Protein AF-0000000074474720 (afdb_homodimer)

Organism: NCBI:txid1188229

Sequence (378 aa):
MTPESVLSELLAGNQRFSESRPVNPHHDLLRVQQVAEHQTPSAVILGCADSRVPPEVIFDQGIGDLFVIRNAGHQATLEDIASVEYAVAVLGSKVVLVLGHERCGAVSAALAGAAVPGIIEALFFGLRPAVELARQQAGDLVANTVRQNVGVQVKRLLVSEVIKKAVVAGELLVVGGYYGLKTGLVTLLMTPESVLSELLAGNQRFSESRPVNPHHDLLRVQQVAEHQTPSAVILGCADSRVPPEVIFDQGIGDLFVIRNAGHQATLEDIASVEYAVAVLGSKVVLVLGHERCGAVSAALAGAAVPGIIEALFFGLRPAVELARQQAGDLVANTVRQNVGVQVKRLLVSEVIKKAVVAGELLVVGGYYGLKTGLVTLL

Nearest PDB structures (foldseek):
  2a5v-assembly1_A  TM=9.611E-01  e=4.024E-21  Mycobacterium tuberculosis H37Rv
  1ym3-assembly1_A-2  TM=8.939E-01  e=2.390E-17  Mycobacterium tuberculosis H37Rv
  3vqj-assembly1_A  TM=7.049E-01  e=2.071E-09  Thiobacillus thioparus
  3las-assembly1_B  TM=6.647E-01  e=8.217E-09  Streptococcus mutans
  3teo-assembly1_E  TM=6.222E-01  e=2.090E-07  Acidianus sp. A1-3

Secondary structure (DSSP, 8-state):
--HHHHHHHHHHHHHHHHTT-----S-SHHHHHHHSS----SEEEEEE--TT--HHHHTT--TTTEEEEEETT----HHHHHHHHIIIIIS---EEEEEEETT-HHHHHHHHT---STTTTHHHHHHHHHHHHHTTSSS-HHHHHHHHHHHHHHHHHTTSHHHHHHHHTTS-EEEEEEE-TTT--EEE-/--HHHHHHHHHHHHHHHHTT-----S-SHHHHHHTSS----SEEEEEE--TT--HHHHTT--TTTEEEEEETT----HHHHHHHHIIIIII---EEEEEEETT-HHHHHHHHT---STTTTHHHHHHHHHHHHHTTSSS-HHHHHHHHHHHHHHHHHTTSHHHHHHHHTTS-EEEEEEE-TTT--EEE-

pLDDT: mean 96.27, std 3.9, range [79.81, 98.94]

InterPro domains:
  IPR001765 Carbonic anhydrase [PF00484] (43-186)
  IPR001765 Carbonic anhydrase [PTHR11002] (6-187)
  IPR001765 Carbonic anhydrase [SM00947] (36-189)
  IPR015892 Carbonic anhydrase, prokaryotic-like, conserved site [PS00704] (48-55)
  IPR015892 Carbonic anhydrase, prokaryotic-like, conserved site [PS00705] (85-105)
  IPR036874 Carbonic anhydrase superfamily [G3DSA:3.40.1050.10] (1-189)
  IPR036874 Carbonic anhydrase superfamily [SSF53056] (2-189)

Radius of gyration: 18.88 Å; Cα contacts (8 Å, |Δi|>4): 859; chains: 2; bounding box: 48×54×47 Å

Foldseek 3Di:
DFLVVLVVLQQVLLVCLLVVNAPLPQADVVSCVVCVVHAQAQEEEQEEPDPLCDSCRNSSHYDRHYHYHYYQLSACDPVNLVSVLCNCVPRNHAEYEYEFEPPRPLLVCLLVVDDDPDVSCVSNVRQVVLLVVLVVDDDDSSQSSRQSSQVVRLVVSCVDPSQVVCVVVSRHYYWYWYAYSVRSHIDTD/DFLVVLVVLQQVLLVCLLVVNAPLPQADVVSCVVCVVHAQAQEEEQEEPDPLCDSCRNSSHYDRHYHYHYYQLSACDPVNLVSVLCNCVPRQHAEYEYEFEPPRPLLVCLVVVDDDPDVSCVSNVRQVVLLVVLVVDDDDSSQSSRQSSQVVRLVVSCVDPSQVVCVVVSRHYYWYWYAYSVRSHIDTD

Solvent-accessible surface area (backbone atoms only — not comparable to full-atom values): 18759 Å² total; per-residue (Å²): 134,53,28,66,57,50,50,50,51,44,52,50,20,15,50,28,29,42,66,64,54,58,81,59,46,46,77,44,55,70,40,39,49,72,39,48,88,54,68,59,22,50,29,33,38,39,22,37,15,52,22,75,56,48,62,45,63,46,28,34,41,29,54,28,40,43,30,40,31,22,27,56,64,31,62,68,46,72,55,45,43,16,33,50,42,42,39,42,76,72,40,57,23,17,30,38,37,29,33,31,45,55,85,44,61,53,53,47,47,48,70,65,64,61,92,59,70,74,55,36,62,60,48,34,64,78,4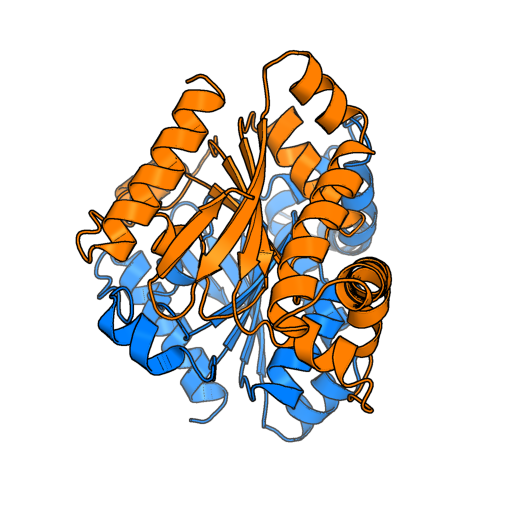2,42,67,16,46,61,60,18,71,75,48,88,75,59,56,61,59,38,20,35,56,36,34,23,54,52,34,53,54,56,48,51,67,38,64,60,49,35,51,34,38,74,70,64,52,30,42,79,48,31,32,40,32,35,44,73,57,46,40,69,42,78,104,133,52,29,65,56,50,50,49,50,44,50,51,20,14,50,28,29,42,66,64,54,59,81,59,47,45,78,45,56,69,42,39,51,71,39,47,88,54,68,61,23,50,30,32,39,39,21,35,16,50,23,74,57,49,63,45,63,46,27,34,40,29,55,28,40,41,31,39,32,22,28,55,64,31,62,68,45,73,55,44,44,17,32,49,42,41,38,40,75,70,41,57,22,18,29,38,36,29,34,31,46,56,85,42,62,53,53,47,46,48,70,65,64,59,94,58,71,74,58,34,61,62,49,33,66,80,44,43,67,17,47,61,57,17,70,76,49,88,74,59,54,62,60,40,19,36,55,37,34,22,52,52,35,53,54,56,49,51,68,38,64,60,49,35,51,34,39,75,70,64,52,30,43,82,49,30,30,40,32,36,44,73,59,46,40,70,43,79,105

Structure (mmCIF, N/CA/C/O backbone):
data_AF-0000000074474720-model_v1
#
loop_
_entity.id
_entity.type
_entity.pdbx_description
1 polymer 'Carbonic anhydrase'
#
loop_
_atom_site.group_PDB
_atom_site.id
_atom_site.type_symbol
_atom_site.label_atom_id
_atom_site.label_alt_id
_atom_site.label_comp_id
_atom_site.label_asym_id
_atom_site.label_entity_id
_atom_site.label_seq_id
_atom_site.pdbx_PDB_ins_code
_atom_site.Cartn_x
_atom_site.Cartn_y
_atom_site.Cartn_z
_atom_site.occupancy
_atom_site.B_iso_or_equiv
_atom_site.auth_seq_id
_atom_site.auth_comp_id
_atom_site.auth_asym_id
_atom_site.auth_atom_id
_atom_site.pdbx_PDB_model_num
ATOM 1 N N . MET A 1 1 ? -23.141 -3.41 -7.867 1 88.12 1 MET A N 1
ATOM 2 C CA . MET A 1 1 ? -22.391 -4.445 -8.57 1 88.12 1 MET A CA 1
ATOM 3 C C . MET A 1 1 ? -22.188 -5.668 -7.68 1 88.12 1 MET A C 1
ATOM 5 O O . MET A 1 1 ? -22.078 -5.539 -6.457 1 88.12 1 MET A O 1
ATOM 9 N N . THR A 1 2 ? -22.203 -6.906 -8.305 1 97.31 2 THR A N 1
ATOM 10 C CA . THR A 1 2 ? -21.922 -8.133 -7.57 1 97.31 2 THR A CA 1
ATOM 11 C C . THR A 1 2 ? -20.422 -8.328 -7.41 1 97.31 2 THR A C 1
ATOM 13 O O . THR A 1 2 ? -19.625 -7.746 -8.156 1 97.31 2 THR A O 1
ATOM 16 N N . PRO A 1 3 ? -20.016 -9.102 -6.422 1 98.56 3 PRO A N 1
ATOM 17 C CA . PRO A 1 3 ? -18.594 -9.406 -6.285 1 98.56 3 PRO A CA 1
ATOM 18 C C . PRO A 1 3 ? -17.969 -9.961 -7.566 1 98.56 3 PRO A C 1
ATOM 20 O O . PRO A 1 3 ? -16.875 -9.57 -7.953 1 98.56 3 PRO A O 1
ATOM 23 N N . GLU A 1 4 ? -18.703 -10.781 -8.32 1 98.38 4 GLU A N 1
ATOM 24 C CA . GLU A 1 4 ? -18.203 -11.375 -9.562 1 98.38 4 GLU A CA 1
ATOM 25 C C . GLU A 1 4 ? -17.984 -10.312 -10.633 1 98.38 4 GLU A C 1
ATOM 27 O O . GLU A 1 4 ? -17 -10.367 -11.375 1 98.38 4 GLU A O 1
ATOM 32 N N . SER A 1 5 ? -18.906 -9.438 -10.742 1 98.31 5 SER A N 1
ATOM 33 C CA . SER A 1 5 ? -18.781 -8.367 -11.727 1 98.31 5 SER A CA 1
ATOM 34 C C . SER A 1 5 ? -17.594 -7.453 -11.406 1 98.31 5 SER A C 1
ATOM 36 O O . SER A 1 5 ? -16.906 -6.988 -12.312 1 98.31 5 SER A O 1
ATOM 38 N N . VAL A 1 6 ? -17.375 -7.164 -10.094 1 98.5 6 VAL A N 1
ATOM 39 C CA . VAL A 1 6 ? -16.25 -6.34 -9.664 1 98.5 6 VAL A CA 1
ATOM 40 C C . VAL A 1 6 ? -14.945 -7.023 -10.031 1 98.5 6 VAL A C 1
ATOM 42 O O . VAL A 1 6 ? -14.031 -6.387 -10.562 1 98.5 6 VAL A O 1
ATOM 45 N N . LEU A 1 7 ? -14.852 -8.336 -9.781 1 98.75 7 LEU A N 1
ATOM 46 C CA . LEU A 1 7 ? -13.648 -9.086 -10.117 1 98.75 7 LEU A CA 1
ATOM 47 C C . LEU A 1 7 ? -13.406 -9.078 -11.625 1 98.75 7 LEU A C 1
ATOM 49 O O . LEU A 1 7 ? -12.273 -8.906 -12.078 1 98.75 7 LEU A O 1
ATOM 53 N N . SER A 1 8 ? -14.477 -9.273 -12.375 1 98.44 8 SER A N 1
ATOM 54 C CA . SER A 1 8 ? -14.375 -9.273 -13.828 1 98.44 8 SER A CA 1
ATOM 55 C C . SER A 1 8 ? -13.859 -7.93 -14.344 1 98.44 8 SER A C 1
ATOM 57 O O . SER A 1 8 ? -13.016 -7.887 -15.242 1 98.44 8 SER A O 1
ATOM 59 N N . GLU A 1 9 ? -14.367 -6.895 -13.82 1 97.38 9 GLU A N 1
ATOM 60 C CA . GLU A 1 9 ? -13.93 -5.559 -14.219 1 97.38 9 GLU A CA 1
ATOM 61 C C . GLU A 1 9 ? -12.461 -5.328 -13.867 1 97.38 9 GLU A C 1
ATOM 63 O O . GLU A 1 9 ? -11.734 -4.668 -14.617 1 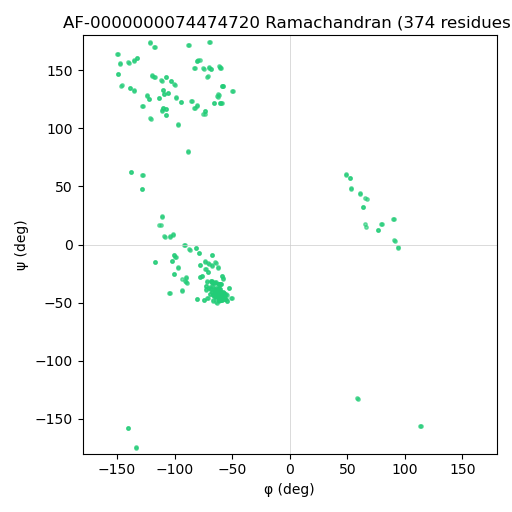97.38 9 GLU A O 1
ATOM 68 N N . LEU A 1 10 ? -12.07 -5.734 -12.68 1 97.94 10 LEU A N 1
ATOM 69 C CA . LEU A 1 10 ? -10.68 -5.617 -12.25 1 97.94 10 LEU A CA 1
ATOM 70 C C . LEU A 1 10 ? -9.75 -6.336 -13.219 1 97.94 10 LEU A C 1
ATOM 72 O O . LEU A 1 10 ? -8.734 -5.781 -13.633 1 97.94 10 LEU A O 1
ATOM 76 N N . LEU A 1 11 ? -10.133 -7.516 -13.609 1 98.5 11 LEU A N 1
ATOM 77 C CA . LEU A 1 11 ? -9.312 -8.312 -14.516 1 98.5 11 LEU A CA 1
ATOM 78 C C . LEU A 1 11 ? -9.344 -7.742 -15.922 1 98.5 11 LEU A C 1
ATOM 80 O O . LEU A 1 11 ? -8.344 -7.812 -16.641 1 98.5 11 LEU A O 1
ATOM 84 N N . ALA A 1 12 ? -10.492 -7.215 -16.312 1 98.06 12 ALA A N 1
ATOM 85 C CA . ALA A 1 12 ? -10.578 -6.543 -17.609 1 98.06 12 ALA A CA 1
ATOM 86 C C . ALA A 1 12 ? -9.633 -5.348 -17.672 1 98.06 12 ALA A C 1
ATOM 88 O O . ALA A 1 12 ? -9.023 -5.086 -18.719 1 98.06 12 ALA A O 1
ATOM 89 N N . GLY A 1 13 ? -9.555 -4.57 -16.562 1 97.5 13 GLY A N 1
ATOM 90 C CA . GLY A 1 13 ? -8.602 -3.475 -16.5 1 97.5 13 GLY A CA 1
ATOM 91 C C . GLY A 1 13 ? -7.164 -3.93 -16.656 1 97.5 13 GLY A C 1
ATOM 92 O O . GLY A 1 13 ? -6.379 -3.289 -17.359 1 97.5 13 GLY A O 1
ATOM 93 N N . ASN A 1 14 ? -6.855 -5.043 -16.016 1 98 14 ASN A N 1
ATOM 94 C CA . ASN A 1 14 ? -5.512 -5.586 -16.156 1 98 14 ASN A CA 1
ATOM 95 C C . ASN A 1 14 ? -5.242 -6.031 -17.594 1 98 14 ASN A C 1
ATOM 97 O O . ASN A 1 14 ? -4.133 -5.863 -18.109 1 98 14 ASN A O 1
ATOM 101 N N . GLN A 1 15 ? -6.23 -6.625 -18.172 1 97.19 15 GLN A N 1
ATOM 102 C CA . GLN A 1 15 ? -6.078 -7.051 -19.562 1 97.19 15 GLN A CA 1
ATOM 103 C C . GLN A 1 15 ? -5.797 -5.863 -20.469 1 97.19 15 GLN A C 1
ATOM 105 O O . GLN A 1 15 ? -4.926 -5.934 -21.344 1 97.19 15 GLN A O 1
ATOM 110 N N . ARG A 1 16 ? -6.508 -4.781 -20.312 1 95.94 16 ARG A N 1
ATOM 111 C CA . ARG A 1 16 ? -6.25 -3.572 -21.078 1 95.94 16 ARG A CA 1
ATOM 112 C C . ARG A 1 16 ? -4.816 -3.092 -20.891 1 95.94 16 ARG A C 1
ATOM 114 O O . ARG A 1 16 ? -4.145 -2.732 -21.859 1 95.94 16 ARG A O 1
ATOM 121 N N . PHE A 1 17 ? -4.418 -3.098 -19.688 1 95.06 17 PHE A N 1
ATOM 122 C CA . PHE A 1 17 ? -3.059 -2.67 -19.375 1 95.06 17 PHE A CA 1
ATOM 123 C C . PHE A 1 17 ? -2.037 -3.561 -20.062 1 95.06 17 PHE A C 1
ATOM 125 O O . PHE A 1 17 ? -1.115 -3.064 -20.719 1 95.06 17 PHE A O 1
ATOM 132 N N . SER A 1 18 ? -2.26 -4.844 -19.922 1 94.88 18 SER A N 1
ATOM 133 C CA . SER A 1 18 ? -1.297 -5.805 -20.453 1 94.88 18 SER A CA 1
ATOM 134 C C . SER A 1 18 ? -1.267 -5.773 -21.984 1 94.88 18 SER A C 1
ATOM 136 O O . SER A 1 18 ? -0.299 -6.223 -22.594 1 94.88 18 SER A O 1
ATOM 138 N N . GLU A 1 19 ? -2.289 -5.219 -22.531 1 93 19 GLU A N 1
ATOM 139 C CA . GLU A 1 19 ? -2.369 -5.121 -23.984 1 93 19 GLU A CA 1
ATOM 140 C C . GLU A 1 19 ? -2.01 -3.717 -24.469 1 93 19 GLU A C 1
ATOM 142 O O . GLU A 1 19 ? -2.223 -3.381 -25.641 1 93 19 GLU A O 1
ATOM 147 N N . SER A 1 20 ? -1.53 -2.902 -23.562 1 87.81 20 SER A N 1
ATOM 148 C CA . SER A 1 20 ? -1.059 -1.55 -23.844 1 87.81 20 SER A CA 1
ATOM 149 C C . SER A 1 20 ? -2.193 -0.659 -24.344 1 87.81 20 SER A C 1
ATOM 151 O O . SER A 1 20 ? -1.992 0.187 -25.219 1 87.81 20 SER A O 1
ATOM 153 N N . ARG A 1 21 ? -3.328 -0.929 -23.859 1 86.56 21 ARG A N 1
ATOM 154 C CA . ARG A 1 21 ? -4.477 -0.109 -24.219 1 86.56 21 ARG A CA 1
ATOM 155 C C . ARG A 1 21 ? -5.219 0.378 -22.984 1 86.56 21 ARG A C 1
ATOM 157 O O . ARG A 1 21 ? -6.438 0.231 -22.875 1 86.56 21 ARG A O 1
ATOM 164 N N . PRO A 1 22 ? -4.441 0.899 -22.016 1 83.38 22 PRO A N 1
ATOM 165 C CA . PRO A 1 22 ? -5.176 1.405 -20.859 1 83.38 22 PRO A CA 1
ATOM 166 C C . PRO A 1 22 ? -5.996 2.654 -21.172 1 83.38 22 PRO A C 1
ATOM 168 O O . PRO A 1 22 ? -5.621 3.434 -22.047 1 83.38 22 PRO A O 1
ATOM 171 N N . VAL A 1 23 ? -7.09 2.832 -20.438 1 84.25 23 VAL A N 1
ATOM 172 C CA . VAL A 1 23 ? -7.93 4.012 -20.625 1 84.25 23 VAL A CA 1
ATOM 173 C C . VAL A 1 23 ? -7.664 5.02 -19.516 1 84.25 23 VAL A C 1
ATOM 175 O O . VAL A 1 23 ? -8.039 6.191 -19.625 1 84.25 23 VAL A O 1
ATOM 178 N N . ASN A 1 24 ? -6.973 4.617 -18.391 1 81.5 24 ASN A N 1
ATOM 179 C CA . ASN A 1 24 ? -6.559 5.461 -17.281 1 81.5 24 ASN A CA 1
ATOM 180 C C . ASN A 1 24 ? -7.73 6.266 -16.719 1 81.5 24 ASN A C 1
ATOM 182 O O . ASN A 1 24 ? -7.656 7.492 -16.625 1 81.5 24 ASN A O 1
ATOM 186 N N . PRO A 1 25 ? -8.742 5.59 -16.312 1 82.38 25 PRO A N 1
ATOM 187 C CA . PRO A 1 25 ? -9.891 6.309 -15.758 1 82.38 25 PRO A CA 1
ATOM 188 C C . PRO A 1 25 ? -9.594 6.945 -14.398 1 82.38 25 PRO A C 1
ATOM 190 O O . PRO A 1 25 ? -8.672 6.512 -13.703 1 82.38 25 PRO A O 1
ATOM 193 N N . HIS A 1 26 ? -10.281 8.086 -14.016 1 88.81 26 HIS A N 1
ATOM 194 C CA . HIS A 1 26 ? -10.344 8.602 -12.656 1 88.81 26 HIS A CA 1
ATOM 195 C C . HIS A 1 26 ? -8.977 9.094 -12.188 1 88.81 26 HIS A C 1
ATOM 197 O O . HIS A 1 26 ? -8.562 8.82 -11.062 1 88.81 26 HIS A O 1
ATOM 203 N N . HIS A 1 27 ? -8.227 9.742 -13.086 1 85.81 27 HIS A N 1
ATOM 204 C CA . HIS A 1 27 ? -6.891 10.227 -12.75 1 85.81 27 HIS A CA 1
ATOM 205 C C . HIS A 1 27 ? -6.852 11.758 -12.727 1 85.81 27 HIS A C 1
ATOM 207 O O . HIS A 1 27 ? -5.773 12.352 -12.719 1 85.81 27 HIS A O 1
ATOM 213 N N . ASP A 1 28 ? -8.039 12.352 -12.664 1 83.62 28 ASP A N 1
ATOM 214 C CA . ASP A 1 28 ? -8.047 13.805 -12.805 1 83.62 28 ASP A CA 1
ATOM 215 C C . ASP A 1 28 ? -8.672 14.469 -11.57 1 83.62 28 ASP A C 1
ATOM 217 O O . ASP A 1 28 ? -9.195 13.781 -10.695 1 83.62 28 ASP A O 1
ATOM 221 N N . LEU A 1 29 ? -8.562 15.742 -11.617 1 85.69 29 LEU A N 1
ATOM 222 C CA . LEU A 1 29 ? -9.008 16.531 -10.469 1 85.69 29 LEU A CA 1
ATOM 223 C C . LEU A 1 29 ? -10.516 16.453 -10.305 1 85.69 29 LEU A C 1
ATOM 225 O O . LEU A 1 29 ? -11.031 16.594 -9.188 1 85.69 29 LEU A O 1
ATOM 229 N N . LEU A 1 30 ? -11.172 16.344 -11.391 1 87.12 30 LEU A N 1
ATOM 230 C CA . LEU A 1 30 ? -12.617 16.188 -11.281 1 87.12 30 LEU A CA 1
ATOM 231 C C . LEU A 1 30 ? -12.977 14.984 -10.43 1 87.12 30 LEU A C 1
ATOM 233 O O . LEU A 1 30 ? -13.875 15.055 -9.586 1 87.12 30 LEU A O 1
ATOM 237 N N . ARG A 1 31 ? -12.258 13.938 -10.641 1 89.88 31 ARG A N 1
ATOM 238 C CA . ARG A 1 31 ? -12.484 12.734 -9.836 1 89.88 31 ARG A CA 1
ATOM 239 C C . ARG A 1 31 ? -12.117 12.977 -8.375 1 89.88 31 ARG A C 1
ATOM 241 O O . ARG A 1 31 ? -12.82 12.531 -7.469 1 89.88 31 ARG A O 1
ATOM 248 N N . VAL A 1 32 ? -11 13.617 -8.164 1 88.38 32 VAL A N 1
ATOM 249 C CA . VAL A 1 32 ? -10.562 13.969 -6.816 1 88.38 32 VAL A CA 1
ATOM 250 C C . VAL A 1 32 ? -11.695 14.68 -6.074 1 88.38 32 VAL A C 1
ATOM 252 O O . VAL A 1 32 ? -12.008 14.328 -4.934 1 88.38 32 VAL A O 1
ATOM 255 N N . GLN A 1 33 ? -12.312 15.578 -6.672 1 90.81 33 GLN A N 1
ATOM 256 C CA . GLN A 1 33 ? -13.391 16.344 -6.059 1 90.81 33 GLN A CA 1
ATOM 257 C C . GLN A 1 33 ? -14.625 15.469 -5.828 1 90.81 33 GLN A C 1
ATOM 259 O O . GLN A 1 33 ? -15.297 15.602 -4.805 1 90.81 33 GLN A O 1
ATOM 264 N N . GLN A 1 34 ? -14.891 14.609 -6.734 1 91.31 34 GLN A N 1
ATOM 265 C CA . GLN A 1 34 ? -16.078 13.766 -6.672 1 91.31 34 GLN A CA 1
ATOM 266 C C . GLN A 1 34 ? -16.016 12.82 -5.469 1 91.31 34 GLN A C 1
ATOM 268 O O . GLN A 1 34 ? -17.047 12.508 -4.867 1 91.31 34 GLN A O 1
ATOM 273 N N . VAL A 1 35 ? -14.82 12.391 -5.082 1 93.06 35 VAL A N 1
ATOM 274 C CA . VAL A 1 35 ? -14.703 11.367 -4.047 1 93.06 35 VAL A CA 1
ATOM 275 C C . VAL A 1 35 ? -14.172 11.992 -2.762 1 93.06 35 VAL A C 1
ATOM 277 O O . VAL A 1 35 ? -13.898 11.281 -1.789 1 93.06 35 VAL A O 1
ATOM 280 N N . ALA A 1 36 ? -14.023 13.281 -2.688 1 91.25 36 ALA A N 1
ATOM 281 C CA . ALA A 1 36 ? -13.344 13.969 -1.591 1 91.25 36 ALA A CA 1
ATOM 282 C C . ALA A 1 36 ? -14.047 13.703 -0.262 1 91.25 36 ALA A C 1
ATOM 284 O O . ALA A 1 36 ? -13.398 13.57 0.775 1 91.25 36 ALA A O 1
ATOM 285 N N . GLU A 1 37 ? -15.367 13.57 -0.29 1 90.88 37 GLU A N 1
ATOM 286 C CA . GLU A 1 37 ? -16.125 13.484 0.953 1 90.88 37 GLU A CA 1
ATOM 287 C C . GLU A 1 37 ? -16.297 12.031 1.394 1 90.88 37 GLU A C 1
ATOM 289 O O . GLU A 1 37 ? -16.391 11.75 2.59 1 90.88 37 GLU A O 1
ATOM 294 N N . HIS A 1 38 ? -16.359 11.156 0.402 1 92.75 38 HIS A N 1
ATOM 295 C CA . HIS A 1 38 ? -16.594 9.75 0.701 1 92.75 38 HIS A CA 1
ATOM 296 C C . HIS A 1 38 ? -15.922 8.844 -0.325 1 92.75 38 HIS A C 1
ATOM 298 O O . HIS A 1 38 ? -15.875 9.18 -1.512 1 92.75 38 HIS A O 1
ATOM 304 N N . GLN A 1 39 ? -15.5 7.742 0.181 1 94.69 39 GLN A N 1
ATOM 305 C CA . GLN A 1 39 ? -14.938 6.742 -0.722 1 94.69 39 GLN A CA 1
ATOM 306 C C . GLN A 1 39 ? -15.773 5.461 -0.711 1 94.69 39 GLN A C 1
ATOM 308 O O . GLN A 1 39 ? -16.297 5.07 0.33 1 94.69 39 GLN A O 1
ATOM 313 N N . THR A 1 40 ? -15.883 4.824 -1.882 1 96.19 40 THR A N 1
ATOM 314 C CA . THR A 1 40 ? -16.531 3.529 -2.029 1 96.19 40 THR A CA 1
ATOM 315 C C . THR A 1 40 ? -15.742 2.623 -2.963 1 96.19 40 THR A C 1
ATOM 317 O O . THR A 1 40 ? -16.234 2.234 -4.027 1 96.19 40 THR A O 1
ATOM 320 N N . PRO A 1 41 ? -14.492 2.289 -2.586 1 98.38 41 PRO A N 1
ATOM 321 C CA . PRO A 1 41 ? -13.711 1.397 -3.445 1 98.38 41 PRO A CA 1
ATOM 322 C C . PRO A 1 41 ? -14.391 0.051 -3.676 1 98.38 41 PRO A C 1
ATOM 324 O O . PRO A 1 41 ? -14.922 -0.547 -2.734 1 98.38 41 PRO A O 1
ATOM 327 N N . SER A 1 42 ? -14.367 -0.396 -4.871 1 98.38 42 SER A N 1
ATOM 328 C CA . SER A 1 42 ? -15.062 -1.635 -5.211 1 98.38 42 SER A CA 1
ATOM 329 C C . SER A 1 42 ? -14.266 -2.855 -4.77 1 98.38 42 SER A C 1
ATOM 331 O O . SER A 1 42 ? -14.836 -3.902 -4.461 1 98.38 42 SER A O 1
ATOM 333 N N . ALA A 1 43 ? -12.922 -2.707 -4.715 1 98.88 43 ALA A N 1
ATOM 334 C CA . ALA A 1 43 ? -12.062 -3.85 -4.414 1 98.88 43 ALA A CA 1
ATOM 335 C C . ALA A 1 43 ? -10.914 -3.447 -3.488 1 98.88 43 ALA A C 1
ATOM 337 O O . ALA A 1 43 ? -10.578 -2.266 -3.391 1 98.88 43 ALA A O 1
ATOM 338 N N . VAL A 1 44 ? -10.391 -4.414 -2.785 1 98.94 44 VAL A N 1
ATOM 339 C CA . VAL A 1 44 ? -9.188 -4.316 -1.966 1 98.94 44 VAL A CA 1
ATOM 340 C C . VAL A 1 44 ? -8.055 -5.105 -2.617 1 98.94 44 VAL A C 1
ATOM 342 O O . VAL A 1 44 ? -8.258 -6.238 -3.062 1 98.94 44 VAL A O 1
ATOM 345 N N . ILE A 1 45 ? -6.918 -4.465 -2.754 1 98.94 45 ILE A N 1
ATOM 346 C CA . ILE A 1 45 ? -5.719 -5.188 -3.16 1 98.94 45 ILE A CA 1
ATOM 347 C C . ILE A 1 45 ? -4.766 -5.316 -1.973 1 98.94 45 ILE A C 1
ATOM 349 O O . ILE A 1 45 ? -4.398 -4.312 -1.355 1 98.94 45 ILE A O 1
ATOM 353 N N . LEU A 1 46 ? -4.492 -6.477 -1.538 1 98.94 46 LEU A N 1
ATOM 354 C CA . LEU A 1 46 ? -3.357 -6.758 -0.663 1 98.94 46 LEU A CA 1
ATOM 355 C C . LEU A 1 46 ? -2.164 -7.266 -1.464 1 98.94 46 LEU A C 1
ATOM 357 O O . LEU A 1 46 ? -2.15 -8.414 -1.906 1 98.94 46 LEU A O 1
ATOM 361 N N . GLY A 1 47 ? -1.188 -6.398 -1.675 1 98.88 47 GLY A N 1
ATOM 362 C CA . GLY A 1 47 ? -0.081 -6.723 -2.561 1 98.88 47 GLY A CA 1
ATOM 363 C C . GLY A 1 47 ? 1.273 -6.371 -1.974 1 98.88 47 GLY A C 1
ATOM 364 O O . GLY A 1 47 ? 1.374 -6.016 -0.797 1 98.88 47 GLY A O 1
ATOM 365 N N . CYS A 1 48 ? 2.281 -6.535 -2.777 1 98.81 48 CYS A N 1
ATOM 366 C CA . CYS A 1 48 ? 3.65 -6.254 -2.363 1 98.81 48 CYS A CA 1
ATOM 367 C C . CYS A 1 48 ? 3.969 -4.77 -2.498 1 98.81 48 CYS A C 1
ATOM 369 O O . CYS A 1 48 ? 3.398 -4.082 -3.346 1 98.81 48 CYS A O 1
ATOM 371 N N . ALA A 1 49 ? 4.871 -4.234 -1.715 1 98.81 49 ALA A N 1
ATOM 372 C CA . ALA A 1 49 ? 5.355 -2.859 -1.783 1 98.81 49 ALA A CA 1
ATOM 373 C C . ALA A 1 49 ? 6.145 -2.617 -3.066 1 98.81 49 ALA A C 1
ATOM 375 O O . ALA A 1 49 ? 6.41 -1.471 -3.434 1 98.81 49 ALA A O 1
ATOM 376 N N . ASP A 1 50 ? 6.465 -3.602 -3.85 1 98.75 50 ASP A N 1
ATOM 377 C CA . ASP A 1 50 ? 7.312 -3.6 -5.039 1 98.75 50 ASP A CA 1
ATOM 378 C C . ASP A 1 50 ? 6.906 -2.49 -6.004 1 98.75 50 ASP A C 1
ATOM 380 O O . ASP A 1 50 ? 5.723 -2.342 -6.324 1 98.75 50 ASP A O 1
ATOM 384 N N . SER A 1 51 ? 7.902 -1.733 -6.473 1 98.69 51 SER A N 1
ATOM 385 C CA . SER A 1 51 ? 7.645 -0.562 -7.305 1 98.69 51 SER A CA 1
ATOM 386 C C . SER A 1 51 ? 7.145 -0.965 -8.688 1 98.69 51 SER A C 1
ATOM 388 O O . SER A 1 51 ? 6.617 -0.134 -9.43 1 98.69 51 SER A O 1
ATOM 390 N N . ARG A 1 52 ? 7.305 -2.166 -9.078 1 98.19 52 ARG A N 1
ATOM 391 C CA . ARG A 1 52 ? 6.949 -2.648 -10.414 1 98.19 52 ARG A CA 1
ATOM 392 C C . ARG A 1 52 ? 5.484 -3.082 -10.461 1 98.19 52 ARG A C 1
ATOM 394 O O . ARG A 1 52 ? 4.957 -3.375 -11.531 1 98.19 52 ARG A O 1
ATOM 401 N N . VAL A 1 53 ? 4.797 -3.041 -9.258 1 98.06 53 VAL A N 1
ATOM 402 C CA . VAL A 1 53 ? 3.438 -3.57 -9.211 1 98.06 53 VAL A CA 1
ATOM 403 C C . VAL A 1 53 ? 2.496 -2.531 -8.609 1 98.06 53 VAL A C 1
ATOM 405 O O . VAL A 1 53 ? 1.831 -2.797 -7.605 1 98.06 53 VAL A O 1
ATOM 408 N N . PRO A 1 54 ? 2.354 -1.334 -9.195 1 97.75 54 PRO A N 1
ATOM 409 C CA . PRO A 1 54 ? 1.375 -0.366 -8.695 1 97.75 54 PRO A CA 1
ATOM 410 C C . PRO A 1 54 ? -0.061 -0.743 -9.047 1 97.75 54 PRO A C 1
ATOM 412 O O . PRO A 1 54 ? -0.433 -0.736 -10.227 1 97.75 54 PRO A O 1
ATOM 415 N N . PRO A 1 55 ? -0.888 -1.037 -8.117 1 98.25 55 PRO A N 1
ATOM 416 C CA . PRO A 1 55 ? -2.184 -1.665 -8.375 1 98.25 55 PRO A CA 1
ATOM 417 C C . PRO A 1 55 ? -3.082 -0.812 -9.266 1 98.25 55 PRO A C 1
ATOM 419 O O . PRO A 1 55 ? -3.668 -1.322 -10.227 1 98.25 55 PRO A O 1
ATOM 422 N N . GLU A 1 56 ? -3.225 0.502 -8.984 1 97.19 56 GLU A N 1
ATOM 423 C CA . GLU A 1 56 ? -4.137 1.34 -9.766 1 97.19 56 GLU A CA 1
ATOM 424 C C . GLU A 1 56 ? -3.725 1.385 -11.234 1 97.19 56 GLU A C 1
ATOM 426 O O . GLU A 1 56 ? -4.578 1.408 -12.117 1 97.19 56 GLU A O 1
ATOM 431 N N . VAL A 1 57 ? -2.404 1.34 -11.477 1 95.25 57 VAL A N 1
ATOM 432 C CA . VAL A 1 57 ? -1.896 1.403 -12.844 1 95.25 57 VAL A CA 1
ATOM 433 C C . VAL A 1 57 ? -2.137 0.069 -13.547 1 95.25 57 VAL A C 1
ATOM 435 O O . VAL A 1 57 ? -2.719 0.029 -14.633 1 95.25 57 VAL A O 1
ATOM 438 N N . ILE A 1 58 ? -1.801 -1.05 -12.922 1 96.56 58 ILE A N 1
ATOM 439 C CA . ILE A 1 58 ? -1.768 -2.328 -13.625 1 96.56 58 ILE A CA 1
ATOM 440 C C . ILE A 1 58 ? -3.188 -2.863 -13.789 1 96.56 58 ILE A C 1
ATOM 442 O O . ILE A 1 58 ? -3.436 -3.732 -14.633 1 96.56 58 ILE A O 1
ATOM 446 N N . PHE A 1 59 ? -4.117 -2.334 -13.008 1 97.75 59 PHE A N 1
ATOM 447 C CA . PHE A 1 59 ? -5.504 -2.76 -13.164 1 97.75 59 PHE A CA 1
ATOM 448 C C . PHE A 1 59 ? -6.32 -1.698 -13.891 1 97.75 59 PHE A C 1
ATOM 450 O O . PHE A 1 59 ? -7.543 -1.801 -13.977 1 97.75 59 PHE A O 1
ATOM 457 N N . ASP A 1 60 ? -5.637 -0.715 -14.352 1 95.5 60 ASP A N 1
ATOM 458 C CA . ASP A 1 60 ? -6.293 0.351 -15.102 1 95.5 60 ASP A CA 1
ATOM 459 C C . ASP A 1 60 ? -7.461 0.939 -14.312 1 95.5 60 ASP A C 1
ATOM 461 O O . ASP A 1 60 ? -8.586 0.995 -14.805 1 95.5 60 ASP A O 1
ATOM 465 N N . GLN A 1 61 ? -7.211 1.259 -13.047 1 95.88 61 GLN A N 1
ATOM 466 C CA . GLN A 1 61 ? -8.117 1.924 -12.109 1 95.88 61 GLN A CA 1
ATOM 467 C C . GLN A 1 61 ? -7.543 3.264 -11.656 1 95.88 61 GLN A C 1
ATOM 469 O O . GLN A 1 61 ? -6.41 3.607 -11.992 1 95.88 61 GLN A O 1
ATOM 474 N N . GLY A 1 62 ? -8.344 4.066 -10.961 1 94.06 62 GLY A N 1
ATOM 475 C CA . GLY A 1 62 ? -7.891 5.387 -10.562 1 94.06 62 GLY A CA 1
ATOM 476 C C . GLY A 1 62 ? -8.336 5.773 -9.164 1 94.06 62 GLY A C 1
ATOM 477 O O . GLY A 1 62 ? -8.562 4.906 -8.32 1 94.06 62 GLY A O 1
ATOM 478 N N . ILE A 1 63 ? -8.359 7.012 -8.922 1 96.25 63 ILE A N 1
ATOM 479 C CA . ILE A 1 63 ? -8.656 7.602 -7.621 1 96.25 63 ILE A CA 1
ATOM 480 C C . ILE A 1 63 ? -10.039 7.172 -7.156 1 96.25 63 ILE A C 1
ATOM 482 O O . ILE A 1 63 ? -11.031 7.363 -7.871 1 96.25 63 ILE A O 1
ATOM 486 N N . GLY A 1 64 ? -10.094 6.547 -6.004 1 97.5 64 GLY A N 1
ATOM 487 C CA . GLY A 1 64 ? -11.367 6.168 -5.406 1 97.5 64 GLY A CA 1
ATOM 488 C C . GLY A 1 64 ? -11.781 4.75 -5.75 1 97.5 64 GLY A C 1
ATOM 489 O O . GLY A 1 64 ? -12.766 4.234 -5.203 1 97.5 64 GLY A O 1
ATOM 490 N N . ASP A 1 65 ? -11.016 4.035 -6.57 1 97.81 65 ASP A N 1
ATOM 491 C CA . ASP A 1 65 ? -11.477 2.766 -7.117 1 97.81 65 ASP A CA 1
ATOM 492 C C . ASP A 1 65 ? -11.016 1.592 -6.258 1 97.81 65 ASP A C 1
ATOM 494 O O . ASP A 1 65 ? -11.734 0.594 -6.125 1 97.81 65 ASP A O 1
ATOM 498 N N . LEU A 1 66 ? -9.781 1.645 -5.754 1 98.81 66 LEU A N 1
ATOM 499 C CA . LEU A 1 66 ? -9.18 0.521 -5.039 1 98.81 66 LEU A CA 1
ATOM 500 C C . LEU A 1 66 ? -8.719 0.943 -3.648 1 98.81 66 LEU A C 1
ATOM 502 O O . LEU A 1 66 ? -8.125 2.012 -3.486 1 98.81 66 LEU A O 1
ATOM 506 N N . PHE A 1 67 ? -9.133 0.2 -2.605 1 98.88 67 PHE A N 1
ATOM 507 C CA . PHE A 1 67 ? -8.484 0.244 -1.302 1 98.88 67 PHE A CA 1
ATOM 508 C C . PHE A 1 67 ? -7.25 -0.653 -1.281 1 98.88 67 PHE A C 1
ATOM 510 O O . PHE A 1 67 ? -7.352 -1.863 -1.49 1 98.88 67 PHE A O 1
ATOM 517 N N . VAL A 1 68 ? -6.008 -0.055 -1.073 1 98.94 68 VAL A N 1
ATOM 518 C CA . VAL A 1 68 ? -4.801 -0.81 -1.39 1 98.94 68 VAL A CA 1
ATOM 519 C C . VAL A 1 68 ? -3.918 -0.917 -0.148 1 98.94 68 VAL A C 1
ATOM 521 O O . VAL A 1 68 ? -3.619 0.09 0.497 1 98.94 68 VAL A O 1
ATOM 524 N N . ILE A 1 69 ? -3.578 -2.104 0.21 1 98.94 69 ILE A N 1
ATOM 525 C CA . ILE A 1 69 ? -2.648 -2.445 1.281 1 98.94 69 ILE A CA 1
ATOM 526 C C . ILE A 1 69 ? -1.395 -3.088 0.691 1 98.94 69 ILE A C 1
ATOM 528 O O . ILE A 1 69 ? -1.486 -4.016 -0.115 1 98.94 69 ILE A O 1
ATOM 532 N N . ARG A 1 70 ? -0.235 -2.52 1.039 1 98.81 70 ARG A N 1
ATOM 533 C CA . ARG A 1 70 ? 1.007 -3.012 0.451 1 98.81 70 ARG A CA 1
ATOM 534 C C . ARG A 1 70 ? 2.115 -3.088 1.497 1 98.81 70 ARG A C 1
ATOM 536 O O . ARG A 1 70 ? 2.293 -2.162 2.289 1 98.81 70 ARG A O 1
ATOM 543 N N . ASN A 1 71 ? 2.826 -4.117 1.53 1 98.75 71 ASN A N 1
ATOM 544 C CA . ASN A 1 71 ? 4.082 -4.316 2.244 1 98.75 71 ASN A CA 1
ATOM 545 C C . ASN A 1 71 ? 4.988 -5.305 1.519 1 98.75 71 ASN A C 1
ATOM 547 O O . ASN A 1 71 ? 4.562 -5.961 0.564 1 98.75 71 ASN A O 1
ATOM 551 N N . ALA A 1 72 ? 6.277 -5.32 1.894 1 98.25 72 ALA A N 1
ATOM 552 C CA . ALA A 1 72 ? 7.172 -6.273 1.244 1 98.25 72 ALA A CA 1
ATOM 553 C C . ALA A 1 72 ? 6.719 -7.707 1.489 1 98.25 72 ALA A C 1
ATOM 555 O O . ALA A 1 72 ? 6.555 -8.125 2.639 1 98.25 72 ALA A O 1
ATOM 556 N N . GLY A 1 73 ? 6.453 -8.438 0.334 1 98.06 73 GLY A N 1
ATOM 557 C CA . GLY A 1 73 ? 6.047 -9.828 0.426 1 98.06 73 GLY A CA 1
ATOM 558 C C . GLY A 1 73 ? 4.543 -10.008 0.498 1 98.06 73 GLY A C 1
ATOM 559 O O . GLY A 1 73 ? 4.055 -11.109 0.756 1 98.06 73 GLY A O 1
ATOM 560 N N . HIS A 1 74 ? 3.748 -8.969 0.407 1 98.62 74 HIS A N 1
ATOM 561 C CA . HIS A 1 74 ? 2.289 -9 0.408 1 98.62 74 HIS A CA 1
ATOM 562 C C . HIS A 1 74 ? 1.758 -9.844 1.561 1 98.62 74 HIS A C 1
ATOM 564 O O . HIS A 1 74 ? 0.99 -10.789 1.344 1 98.62 74 HIS A O 1
ATOM 570 N N . GLN A 1 75 ? 2.057 -9.484 2.707 1 97.94 75 GLN A N 1
ATOM 571 C CA . GLN A 1 75 ? 1.696 -10.266 3.883 1 97.94 75 GLN A CA 1
ATOM 572 C C . GLN A 1 75 ? 0.512 -9.648 4.617 1 97.94 75 GLN A C 1
ATOM 574 O O . GLN A 1 75 ? 0.431 -8.422 4.754 1 97.94 75 GLN A O 1
ATOM 579 N N . ALA A 1 76 ? -0.383 -10.461 5.102 1 98.19 76 ALA A N 1
ATOM 580 C CA . ALA A 1 76 ? -1.539 -10.016 5.879 1 98.19 76 ALA A CA 1
ATOM 581 C C . ALA A 1 76 ? -1.204 -9.938 7.363 1 98.19 76 ALA A C 1
ATOM 583 O O . ALA A 1 76 ? -1.583 -10.82 8.141 1 98.19 76 ALA A O 1
ATOM 584 N N . THR A 1 77 ? -0.579 -8.906 7.773 1 96.94 77 THR A N 1
ATOM 585 C CA . THR A 1 77 ? -0.327 -8.68 9.195 1 96.94 77 THR A CA 1
ATOM 586 C C . THR A 1 77 ? -1.624 -8.352 9.93 1 96.94 77 THR A C 1
ATOM 588 O O . THR A 1 77 ? -2.686 -8.258 9.305 1 96.94 77 THR A O 1
ATOM 591 N N . LEU A 1 78 ? -1.572 -8.242 11.234 1 96.5 78 LEU A N 1
ATOM 592 C CA . LEU A 1 78 ? -2.746 -7.91 12.031 1 96.5 78 LEU A CA 1
ATOM 593 C C . LEU A 1 78 ? -3.375 -6.605 11.547 1 96.5 78 LEU A C 1
ATOM 595 O O . LEU A 1 78 ? -4.59 -6.535 11.344 1 96.5 78 LEU A O 1
ATOM 599 N N . GLU A 1 79 ? -2.559 -5.594 11.344 1 97 79 GLU A N 1
ATOM 600 C CA . GLU A 1 79 ? -3.043 -4.289 10.906 1 97 79 GLU A CA 1
ATOM 601 C C . GLU A 1 79 ? -3.566 -4.352 9.469 1 97 79 GLU A C 1
ATOM 603 O O . GLU A 1 79 ? -4.512 -3.641 9.117 1 97 79 GLU A O 1
ATOM 608 N N . ASP A 1 80 ? -2.982 -5.223 8.672 1 98.31 80 ASP A N 1
ATOM 609 C CA . ASP A 1 80 ? -3.459 -5.402 7.305 1 98.31 80 ASP A CA 1
ATOM 610 C C . ASP A 1 80 ? -4.836 -6.062 7.285 1 98.31 80 ASP A C 1
ATOM 612 O O . ASP A 1 80 ? -5.711 -5.668 6.512 1 98.31 80 ASP A O 1
ATOM 616 N N . ILE A 1 81 ? -4.996 -7.07 8.141 1 98.69 81 ILE A N 1
ATOM 617 C CA . ILE A 1 81 ? -6.301 -7.715 8.242 1 98.69 81 ILE A CA 1
ATOM 618 C C . ILE A 1 81 ? -7.336 -6.707 8.734 1 98.69 81 ILE A C 1
ATOM 620 O O . ILE A 1 81 ? -8.445 -6.641 8.203 1 98.69 81 ILE A O 1
ATOM 624 N N . ALA A 1 82 ? -6.984 -5.93 9.742 1 98.31 82 ALA A N 1
ATOM 625 C CA . ALA A 1 82 ? -7.867 -4.879 10.234 1 98.31 82 ALA A CA 1
ATOM 626 C C . ALA A 1 82 ? -8.219 -3.891 9.125 1 98.31 82 ALA A C 1
ATOM 628 O O . ALA A 1 82 ? -9.359 -3.428 9.031 1 98.31 82 ALA A O 1
ATOM 629 N N . SER A 1 83 ? -7.23 -3.533 8.297 1 98.69 83 SER A N 1
ATOM 630 C CA . SER A 1 83 ? -7.461 -2.643 7.16 1 98.69 83 SER A CA 1
ATOM 631 C C . SER A 1 83 ? -8.453 -3.25 6.172 1 98.69 83 SER A C 1
ATOM 633 O O . SER A 1 83 ? -9.336 -2.557 5.664 1 98.69 83 SER A O 1
ATOM 635 N N . VAL A 1 84 ? -8.273 -4.535 5.902 1 98.88 84 VAL A N 1
ATOM 636 C CA . VAL A 1 84 ? -9.188 -5.23 4.996 1 98.88 84 VAL A CA 1
ATOM 637 C C . VAL A 1 84 ? -10.594 -5.246 5.594 1 98.88 84 VAL A C 1
ATOM 639 O O . VAL A 1 84 ? -11.578 -5.012 4.887 1 98.88 84 VAL A O 1
ATOM 642 N N . GLU A 1 85 ? -10.703 -5.531 6.891 1 98.75 85 GLU A N 1
ATOM 643 C CA . GLU A 1 85 ? -12 -5.504 7.551 1 98.75 85 GLU A CA 1
ATOM 644 C C . GLU A 1 85 ? -12.68 -4.145 7.383 1 98.75 85 GLU A C 1
ATOM 646 O O . GLU A 1 85 ? -13.883 -4.074 7.125 1 98.75 85 GLU A O 1
ATOM 651 N N . TYR A 1 86 ? -11.906 -3.123 7.5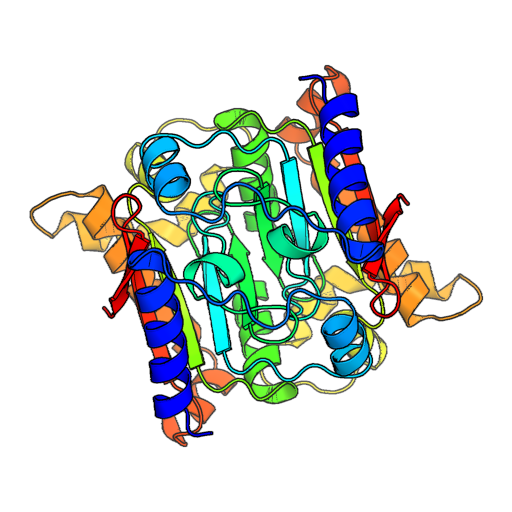51 1 98.12 86 TYR A N 1
ATOM 652 C CA . TYR A 1 86 ? -12.453 -1.779 7.395 1 98.12 86 TYR A CA 1
ATOM 653 C C . TYR A 1 86 ? -13.023 -1.583 5.996 1 98.12 86 TYR A C 1
ATOM 655 O O . TYR A 1 86 ? -14.133 -1.075 5.836 1 98.12 86 TYR A O 1
ATOM 663 N N . ALA A 1 87 ? -12.273 -1.966 4.98 1 98.5 87 ALA A N 1
ATOM 664 C CA . ALA A 1 87 ? -12.711 -1.815 3.596 1 98.5 87 ALA A CA 1
ATOM 665 C C . ALA A 1 87 ? -13.977 -2.623 3.328 1 98.5 87 ALA A C 1
ATOM 667 O O . ALA A 1 87 ? -14.875 -2.166 2.613 1 98.5 87 ALA A O 1
ATOM 668 N N . VAL A 1 88 ? -14.078 -3.783 3.908 1 98.5 88 VAL A N 1
ATOM 669 C CA . VAL A 1 88 ? -15.18 -4.695 3.635 1 98.5 88 VAL A CA 1
ATOM 670 C C . VAL A 1 88 ? -16.406 -4.273 4.438 1 98.5 88 VAL A C 1
ATOM 672 O O . VAL A 1 88 ? -17.484 -4.07 3.873 1 98.5 88 VAL A O 1
ATOM 675 N N . ALA A 1 89 ? -16.234 -3.998 5.707 1 97.69 89 ALA A N 1
ATOM 676 C CA . ALA A 1 89 ? -17.375 -3.828 6.605 1 97.69 89 ALA A CA 1
ATOM 677 C C . ALA A 1 89 ? -17.828 -2.373 6.645 1 97.69 89 ALA A C 1
ATOM 679 O O . ALA A 1 89 ? -19.016 -2.092 6.863 1 97.69 89 ALA A O 1
ATOM 680 N N . VAL A 1 90 ? -16.891 -1.498 6.41 1 96.12 90 VAL A N 1
ATOM 681 C CA . VAL A 1 90 ? -17.219 -0.086 6.559 1 96.12 90 VAL A CA 1
ATOM 682 C C . VAL A 1 90 ? -17.375 0.554 5.18 1 96.12 90 VAL A C 1
ATOM 684 O O . VAL A 1 90 ? -18.328 1.3 4.938 1 96.12 90 VAL A O 1
ATOM 687 N N . LEU A 1 91 ? -16.516 0.226 4.23 1 97.19 91 LEU A N 1
ATOM 688 C CA . LEU A 1 91 ? -16.531 0.917 2.947 1 97.19 91 LEU A CA 1
ATOM 689 C C . LEU A 1 91 ? -17.328 0.127 1.914 1 97.19 91 LEU A C 1
ATOM 691 O O . LEU A 1 91 ? -17.703 0.664 0.868 1 97.19 91 LEU A O 1
ATOM 695 N N . GLY A 1 92 ? -17.531 -1.179 2.146 1 97.62 92 GLY A N 1
ATOM 696 C CA . GLY A 1 92 ? -18.422 -1.956 1.311 1 97.62 92 GLY A CA 1
ATOM 697 C C . GLY A 1 92 ? -17.734 -2.596 0.121 1 97.62 92 GLY A C 1
ATOM 698 O O . GLY A 1 92 ? -18.375 -2.91 -0.882 1 97.62 92 GLY A O 1
ATOM 699 N N . SER A 1 93 ? -16.453 -2.785 0.165 1 98.69 93 SER A N 1
ATOM 700 C CA . SER A 1 93 ? -15.727 -3.426 -0.926 1 98.69 93 SER A CA 1
ATOM 701 C C . SER A 1 93 ? -16.234 -4.844 -1.17 1 98.69 93 SER A C 1
ATOM 703 O O . SER A 1 93 ? -16.609 -5.543 -0.229 1 98.69 93 SER A O 1
ATOM 705 N N . LYS A 1 94 ? -16.094 -5.289 -2.41 1 98.88 94 LYS A N 1
ATOM 706 C CA . LYS A 1 94 ? -16.766 -6.523 -2.799 1 98.88 94 LYS A CA 1
ATOM 707 C C . LYS A 1 94 ? -15.758 -7.605 -3.18 1 98.88 94 LYS A C 1
ATOM 709 O O . LYS A 1 94 ? -16.109 -8.789 -3.252 1 98.88 94 LYS A O 1
ATOM 714 N N . VAL A 1 95 ? -14.57 -7.234 -3.396 1 98.94 95 VAL A N 1
ATOM 715 C CA . VAL A 1 95 ? -13.508 -8.172 -3.754 1 98.94 95 VAL A CA 1
ATOM 716 C C . VAL A 1 95 ? -12.25 -7.859 -2.951 1 98.94 95 VAL A C 1
ATOM 718 O O . VAL A 1 95 ? -11.906 -6.691 -2.756 1 98.94 95 VAL A O 1
ATOM 721 N N . VAL A 1 96 ? -11.648 -8.859 -2.375 1 98.94 96 VAL A N 1
ATOM 722 C CA . VAL A 1 96 ? -10.273 -8.789 -1.893 1 98.94 96 VAL A CA 1
ATOM 723 C C . VAL A 1 96 ? -9.367 -9.656 -2.768 1 98.94 96 VAL A C 1
ATOM 725 O O . VAL A 1 96 ? -9.594 -10.859 -2.898 1 98.94 96 VAL A O 1
ATOM 728 N N . LEU A 1 97 ? -8.438 -9.016 -3.41 1 98.94 97 LEU A N 1
ATOM 729 C CA . LEU A 1 97 ? -7.445 -9.727 -4.211 1 98.94 97 LEU A CA 1
ATOM 730 C C . LEU A 1 97 ? -6.082 -9.703 -3.527 1 98.94 97 LEU A C 1
ATOM 732 O O . LEU A 1 97 ? -5.488 -8.633 -3.344 1 98.94 97 LEU A O 1
ATOM 736 N N . VAL A 1 98 ? -5.617 -10.852 -3.066 1 98.94 98 VAL A N 1
ATOM 737 C CA . VAL A 1 98 ? -4.238 -11.008 -2.613 1 98.94 98 VAL A CA 1
ATOM 738 C C . VAL A 1 98 ? -3.32 -11.211 -3.816 1 98.94 98 VAL A C 1
ATOM 740 O O . VAL A 1 98 ? -3.471 -12.188 -4.559 1 98.94 98 VAL A O 1
ATOM 743 N N . LEU A 1 99 ? -2.383 -10.32 -3.988 1 98.94 99 LEU A N 1
ATOM 744 C CA . LEU A 1 99 ? -1.644 -10.281 -5.246 1 98.94 99 LEU A CA 1
ATOM 745 C C . LEU A 1 99 ? -0.152 -10.492 -5.008 1 98.94 99 LEU A C 1
ATOM 747 O O . LEU A 1 99 ? 0.505 -9.656 -4.387 1 98.94 99 LEU A O 1
ATOM 751 N N . GLY A 1 100 ? 0.38 -11.672 -5.383 1 98.88 100 GLY A N 1
ATOM 752 C CA . GLY A 1 100 ? 1.815 -11.883 -5.48 1 98.88 100 GLY A CA 1
ATOM 753 C C . GLY A 1 100 ? 2.383 -11.508 -6.836 1 98.88 100 GLY A C 1
ATOM 754 O O . GLY A 1 100 ? 1.634 -11.172 -7.758 1 98.88 100 GLY A O 1
ATOM 755 N N . HIS A 1 101 ? 3.639 -11.508 -6.949 1 98.75 101 HIS A N 1
ATOM 756 C CA . HIS A 1 101 ? 4.195 -11.133 -8.242 1 98.75 101 HIS A CA 1
ATOM 757 C C . HIS A 1 101 ? 5.5 -11.875 -8.523 1 98.75 101 HIS A C 1
ATOM 759 O O . HIS A 1 101 ? 6.176 -12.32 -7.594 1 98.75 101 HIS A O 1
ATOM 765 N N . GLU A 1 102 ? 5.812 -12.008 -9.719 1 98 102 GLU A N 1
ATOM 766 C CA . GLU A 1 102 ? 7.031 -12.641 -10.203 1 98 102 GLU A CA 1
ATOM 767 C C . GLU A 1 102 ? 8.273 -11.93 -9.672 1 98 102 GLU A C 1
ATOM 769 O O . GLU A 1 102 ? 8.305 -10.695 -9.594 1 98 102 GLU A O 1
ATOM 774 N N . ARG A 1 103 ? 9.32 -12.734 -9.211 1 96.81 103 ARG A N 1
ATOM 775 C CA . ARG A 1 103 ? 10.625 -12.242 -8.773 1 96.81 103 ARG A CA 1
ATOM 776 C C . ARG A 1 103 ? 10.484 -11.305 -7.578 1 96.81 103 ARG A C 1
ATOM 778 O O . ARG A 1 103 ? 11.055 -10.211 -7.57 1 96.81 103 ARG A O 1
ATOM 785 N N . CYS A 1 104 ? 9.68 -11.703 -6.684 1 97.56 104 CYS A N 1
ATOM 786 C CA . CYS A 1 104 ? 9.5 -10.93 -5.461 1 97.56 104 CYS A CA 1
ATOM 787 C C . CYS A 1 104 ? 10.781 -10.93 -4.629 1 97.56 104 CYS A C 1
ATOM 789 O O . CYS A 1 104 ? 11.242 -11.984 -4.191 1 97.56 104 CYS A O 1
ATOM 791 N N . GLY A 1 105 ? 11.328 -9.773 -4.348 1 95.75 105 GLY A N 1
ATOM 792 C CA . GLY A 1 105 ? 12.57 -9.641 -3.607 1 95.75 105 GLY A CA 1
ATOM 793 C C . GLY A 1 105 ? 12.477 -10.172 -2.188 1 95.75 105 GLY A C 1
ATOM 794 O O . GLY A 1 105 ? 13.43 -10.773 -1.688 1 95.75 105 GLY A O 1
ATOM 795 N N . ALA A 1 106 ? 11.398 -9.867 -1.48 1 96.38 106 ALA A N 1
ATOM 796 C CA . ALA A 1 106 ? 11.227 -10.344 -0.112 1 96.38 106 ALA A CA 1
ATOM 797 C C . ALA A 1 106 ? 11.266 -11.867 -0.054 1 96.38 106 ALA A C 1
ATOM 799 O O . ALA A 1 106 ? 11.875 -12.445 0.847 1 96.38 106 ALA A O 1
ATOM 800 N N . VAL A 1 107 ? 10.578 -12.5 -0.978 1 97.62 107 VAL A N 1
ATOM 801 C CA . VAL A 1 107 ? 10.555 -13.953 -1.039 1 97.62 107 VAL A CA 1
ATOM 802 C C . VAL A 1 107 ? 11.953 -14.484 -1.35 1 97.62 107 VAL A C 1
ATOM 804 O O . VAL A 1 107 ? 12.422 -15.422 -0.706 1 97.62 107 VAL A O 1
ATOM 807 N N . SER A 1 108 ? 12.602 -13.844 -2.346 1 96.56 108 SER A N 1
ATOM 808 C CA . SER A 1 108 ? 13.961 -14.242 -2.684 1 96.56 108 SER A CA 1
ATOM 809 C C . SER A 1 108 ? 14.891 -14.125 -1.478 1 96.56 108 SER A C 1
ATOM 811 O O . SER A 1 108 ? 15.703 -15.016 -1.223 1 96.56 108 SER A O 1
ATOM 813 N N . ALA A 1 109 ? 14.758 -13.062 -0.77 1 95.12 109 ALA A N 1
ATOM 814 C CA . ALA A 1 109 ? 15.586 -12.844 0.414 1 95.12 109 ALA A CA 1
ATOM 815 C C . ALA A 1 109 ? 15.312 -13.898 1.48 1 95.12 109 ALA A C 1
ATOM 817 O O . ALA A 1 109 ? 16.234 -14.406 2.119 1 95.12 109 ALA A O 1
ATOM 818 N N . ALA A 1 110 ? 14.039 -14.18 1.703 1 95.19 110 ALA A N 1
ATOM 819 C CA . ALA A 1 110 ? 13.648 -15.18 2.697 1 95.19 110 ALA A CA 1
ATOM 820 C C . ALA A 1 110 ? 14.219 -16.547 2.344 1 95.19 110 ALA A C 1
ATOM 822 O O . ALA A 1 110 ? 14.641 -17.312 3.229 1 95.19 110 ALA A O 1
ATOM 823 N N . LEU A 1 111 ? 14.234 -16.859 1.088 1 96.5 111 LEU A N 1
ATOM 824 C CA . LEU A 1 111 ? 14.727 -18.156 0.612 1 96.5 111 LEU A CA 1
ATOM 825 C C . LEU A 1 111 ? 16.25 -18.234 0.718 1 96.5 111 LEU A C 1
ATOM 827 O O . LEU A 1 111 ? 16.797 -19.297 1.012 1 96.5 111 LEU A O 1
ATOM 831 N N . ALA A 1 112 ? 16.859 -17.156 0.419 1 91.88 112 ALA A N 1
ATOM 832 C CA . ALA A 1 112 ? 18.328 -17.109 0.478 1 91.88 112 ALA A CA 1
ATOM 833 C C . ALA A 1 112 ? 18.812 -17.297 1.909 1 91.88 112 ALA A C 1
ATOM 835 O O . ALA A 1 112 ? 19.875 -17.891 2.137 1 91.88 112 ALA A O 1
ATOM 836 N N . GLY A 1 113 ? 18.031 -16.812 2.848 1 84.56 113 GLY A N 1
ATOM 837 C CA . GLY A 1 113 ? 18.375 -16.953 4.254 1 84.56 113 GLY A CA 1
ATOM 838 C C . GLY A 1 113 ? 19.641 -16.203 4.641 1 84.56 113 GLY A C 1
ATOM 839 O O . GLY A 1 113 ? 20.281 -16.531 5.633 1 84.56 113 GLY A O 1
ATOM 840 N N . ALA A 1 114 ? 20.031 -15.297 3.83 1 79.81 114 ALA A N 1
ATOM 841 C CA . ALA A 1 114 ? 21.25 -14.531 4.117 1 79.81 114 ALA A CA 1
ATOM 842 C C . ALA A 1 114 ? 20.969 -13.422 5.133 1 79.81 114 ALA A C 1
ATOM 844 O O . ALA A 1 114 ? 19.812 -13.086 5.395 1 79.81 114 ALA A O 1
ATOM 845 N N . ALA A 1 115 ? 22.078 -13.023 5.734 1 88.38 115 ALA A N 1
ATOM 846 C CA . ALA A 1 115 ? 21.984 -11.898 6.664 1 88.38 115 ALA A CA 1
ATOM 847 C C . ALA A 1 115 ? 21.531 -10.625 5.949 1 88.38 115 ALA A C 1
ATOM 849 O O . ALA A 1 115 ? 21.984 -10.336 4.844 1 88.38 115 ALA A O 1
ATOM 850 N N . VAL A 1 116 ? 20.516 -10.031 6.551 1 90.12 116 VAL A N 1
ATOM 851 C CA . VAL A 1 116 ? 20 -8.766 6.039 1 90.12 116 VAL A CA 1
ATOM 852 C C . VAL A 1 116 ? 20.125 -7.684 7.113 1 90.12 116 VAL A C 1
ATOM 854 O O . VAL A 1 116 ? 20.094 -7.98 8.305 1 90.12 116 VAL A O 1
ATOM 857 N N . PRO A 1 117 ? 20.359 -6.531 6.715 1 92.62 117 PRO A N 1
ATOM 858 C CA . PRO A 1 117 ? 20.5 -5.453 7.695 1 92.62 117 PRO A CA 1
ATOM 859 C C . PRO A 1 117 ? 19.219 -5.238 8.508 1 92.62 117 PRO A C 1
ATOM 861 O O . PRO A 1 117 ? 18.125 -5.555 8.039 1 92.62 117 PRO A O 1
ATOM 864 N N . GLY A 1 118 ? 19.438 -4.715 9.711 1 95.38 118 GLY A N 1
ATOM 865 C CA . GLY A 1 118 ? 18.344 -4.25 10.547 1 95.38 118 GLY A CA 1
ATOM 866 C C . GLY A 1 118 ? 17.328 -5.336 10.859 1 95.38 118 GLY A C 1
ATOM 867 O O . GLY A 1 118 ? 17.703 -6.449 11.234 1 95.38 118 GLY A O 1
ATOM 868 N N . ILE A 1 119 ? 16.047 -4.965 10.672 1 95.81 119 ILE A N 1
ATOM 869 C CA . ILE A 1 119 ? 14.992 -5.891 11.086 1 95.81 119 ILE A CA 1
ATOM 870 C C . ILE A 1 119 ? 14.281 -6.445 9.859 1 95.81 119 ILE A C 1
ATOM 872 O O . ILE A 1 119 ? 13.109 -6.82 9.93 1 95.81 119 ILE A O 1
ATOM 876 N N . ILE A 1 120 ? 14.883 -6.477 8.719 1 95.62 120 ILE A N 1
ATOM 877 C CA . ILE A 1 120 ? 14.297 -6.973 7.484 1 95.62 120 ILE A CA 1
ATOM 878 C C . ILE A 1 120 ? 13.867 -8.422 7.664 1 95.62 120 ILE A C 1
ATOM 880 O O . ILE A 1 120 ? 12.867 -8.859 7.09 1 95.62 120 ILE A O 1
ATOM 884 N N . GLU A 1 121 ? 14.555 -9.148 8.531 1 94.44 121 GLU A N 1
ATOM 885 C CA . GLU A 1 121 ? 14.266 -10.555 8.781 1 94.44 121 GLU A CA 1
ATOM 886 C C . GLU A 1 121 ? 12.859 -10.742 9.344 1 94.44 121 GLU A C 1
ATOM 888 O O . GLU A 1 121 ? 12.289 -11.828 9.281 1 94.44 121 GLU A O 1
ATOM 893 N N . ALA A 1 122 ? 12.328 -9.688 9.875 1 93.25 122 ALA A N 1
ATOM 894 C CA . ALA A 1 122 ? 10.961 -9.75 10.383 1 93.25 122 ALA A CA 1
ATOM 895 C C . ALA A 1 122 ? 9.977 -10.148 9.281 1 93.25 122 ALA A C 1
ATOM 897 O O . ALA A 1 122 ? 8.953 -10.773 9.547 1 93.25 122 ALA A O 1
ATOM 898 N N . LEU A 1 123 ? 10.312 -9.844 8.039 1 94.75 123 LEU A N 1
ATOM 899 C CA . LEU A 1 123 ? 9.469 -10.195 6.902 1 94.75 123 LEU A CA 1
ATOM 900 C C . LEU A 1 123 ? 9.5 -11.703 6.652 1 94.75 123 LEU A C 1
ATOM 902 O O . LEU A 1 123 ? 8.555 -12.258 6.09 1 94.75 123 LEU A O 1
ATOM 906 N N . PHE A 1 124 ? 10.578 -12.32 7.113 1 95.19 124 PHE A N 1
ATOM 907 C CA . PHE A 1 124 ? 10.773 -13.727 6.762 1 95.19 124 PHE A CA 1
ATOM 908 C C . PHE A 1 124 ? 9.852 -14.625 7.574 1 95.19 124 PHE A C 1
ATOM 910 O O . PHE A 1 124 ? 9.438 -15.688 7.102 1 95.19 124 PHE A O 1
ATOM 917 N N . PHE A 1 125 ? 9.492 -14.172 8.742 1 92.38 125 PHE A N 1
ATOM 918 C CA . PHE A 1 125 ? 8.641 -14.984 9.609 1 92.38 125 PHE A CA 1
ATOM 919 C C . PHE A 1 125 ? 7.289 -15.234 8.961 1 92.38 125 PHE A C 1
ATOM 921 O O . PHE A 1 125 ? 6.789 -16.359 8.977 1 92.38 125 PHE A O 1
ATOM 928 N N . GLY A 1 126 ? 6.754 -14.195 8.367 1 93.94 126 GLY A N 1
ATOM 929 C CA . GLY A 1 126 ? 5.449 -14.32 7.73 1 93.94 126 GLY A CA 1
ATOM 930 C C . GLY A 1 126 ? 5.492 -15.102 6.434 1 93.94 126 GLY A C 1
ATOM 931 O O . GLY A 1 126 ? 4.465 -15.617 5.98 1 93.94 126 GLY A O 1
ATOM 932 N N . LEU A 1 127 ? 6.68 -15.289 5.906 1 97.25 127 LEU A N 1
ATOM 933 C CA . LEU A 1 127 ? 6.828 -15.945 4.613 1 97.25 127 LEU A CA 1
ATOM 934 C C . LEU A 1 127 ? 7.191 -17.422 4.789 1 97.25 127 LEU A C 1
ATOM 936 O O . LEU A 1 127 ? 7.105 -18.203 3.842 1 97.25 127 LEU A O 1
ATOM 940 N N . ARG A 1 128 ? 7.527 -17.844 5.961 1 96.38 128 ARG A N 1
ATOM 941 C CA . ARG A 1 128 ? 8.086 -19.172 6.23 1 96.38 128 ARG A CA 1
ATOM 942 C C . ARG A 1 128 ? 7.102 -20.266 5.844 1 96.38 128 ARG A C 1
ATOM 944 O O . ARG A 1 128 ? 7.488 -21.266 5.242 1 96.38 128 ARG A O 1
ATOM 951 N N . PRO A 1 129 ? 5.828 -20.141 6.254 1 97.75 129 PRO A N 1
ATOM 952 C CA . PRO A 1 129 ? 4.906 -21.203 5.859 1 97.75 129 PRO A CA 1
ATOM 953 C C . PRO A 1 129 ? 4.871 -21.438 4.348 1 97.75 129 PRO A C 1
ATOM 955 O O . PRO A 1 129 ? 4.82 -22.578 3.891 1 97.75 129 PRO A O 1
ATOM 958 N N . ALA A 1 130 ? 4.855 -20.375 3.574 1 98.44 130 ALA A N 1
ATOM 959 C CA . ALA A 1 130 ? 4.84 -20.484 2.117 1 98.44 130 ALA A CA 1
ATOM 960 C C . ALA A 1 130 ? 6.121 -21.125 1.603 1 98.44 130 ALA A C 1
ATOM 962 O O . ALA A 1 130 ? 6.086 -21.922 0.655 1 98.44 130 ALA A O 1
ATOM 963 N N . VAL A 1 131 ? 7.273 -20.766 2.232 1 97.44 131 VAL A N 1
ATOM 964 C CA . VAL A 1 131 ? 8.562 -21.344 1.868 1 97.44 131 VAL A CA 1
ATOM 965 C C . VAL A 1 131 ? 8.531 -22.859 2.076 1 97.44 131 VAL A C 1
ATOM 967 O O . VAL A 1 131 ? 8.961 -23.609 1.204 1 97.44 131 VAL A O 1
ATOM 970 N N . GLU A 1 132 ? 7.996 -23.266 3.162 1 97.75 132 GLU A N 1
ATOM 971 C CA . GLU A 1 132 ? 7.938 -24.688 3.49 1 97.75 132 GLU A CA 1
ATOM 972 C C . GLU A 1 132 ? 7.043 -25.453 2.512 1 97.75 132 GLU A C 1
ATOM 974 O O . GLU A 1 132 ? 7.379 -26.547 2.076 1 97.75 132 GLU A O 1
ATOM 979 N N . LEU A 1 133 ? 5.949 -24.875 2.154 1 98 133 LEU A N 1
ATOM 980 C CA . LEU A 1 133 ? 5.031 -25.5 1.205 1 98 133 LEU A CA 1
ATOM 981 C C . LEU A 1 133 ? 5.66 -25.578 -0.182 1 98 133 LEU A C 1
ATOM 983 O O . LEU A 1 133 ? 5.492 -26.578 -0.886 1 98 133 LEU A O 1
ATOM 987 N N . ALA A 1 134 ? 6.34 -24.531 -0.587 1 98.06 134 ALA A N 1
ATOM 988 C CA . ALA A 1 134 ? 6.91 -24.438 -1.929 1 98.06 134 ALA A CA 1
ATOM 989 C C . ALA A 1 134 ? 8.039 -25.453 -2.119 1 98.06 134 ALA A C 1
ATOM 991 O O . ALA A 1 134 ? 8.266 -25.938 -3.23 1 98.06 134 ALA A O 1
ATOM 992 N N . ARG A 1 135 ? 8.758 -25.766 -1.062 1 96.44 135 ARG A N 1
ATOM 993 C CA . ARG A 1 135 ? 9.898 -26.672 -1.134 1 96.44 135 ARG A CA 1
ATOM 994 C C . ARG A 1 135 ? 9.461 -28.078 -1.529 1 96.44 135 ARG A C 1
ATOM 996 O O . ARG A 1 135 ? 10.266 -28.875 -2.016 1 96.44 135 ARG A O 1
ATOM 1003 N N . GLN A 1 136 ? 8.219 -28.312 -1.425 1 96.12 136 GLN A N 1
ATOM 1004 C CA . GLN A 1 136 ? 7.684 -29.625 -1.76 1 96.12 136 GLN A CA 1
ATOM 1005 C C . GLN A 1 136 ? 7.254 -29.703 -3.223 1 96.12 136 GLN A C 1
ATOM 1007 O O . GLN A 1 136 ? 6.781 -30.734 -3.691 1 96.12 136 GLN A O 1
ATOM 1012 N N . GLN A 1 137 ? 7.398 -28.672 -3.912 1 96.62 137 GLN A N 1
ATOM 1013 C CA . GLN A 1 137 ? 6.934 -28.578 -5.293 1 96.62 137 GLN A CA 1
ATOM 1014 C C . GLN A 1 137 ? 8.109 -28.516 -6.266 1 96.62 137 GLN A C 1
ATOM 1016 O O . GLN A 1 137 ? 9.141 -27.922 -5.965 1 96.62 137 GLN A O 1
ATOM 1021 N N . ALA A 1 138 ? 8.008 -29.156 -7.371 1 96.62 138 ALA A N 1
ATOM 1022 C CA . ALA A 1 138 ? 9.016 -29.047 -8.422 1 96.62 138 ALA A CA 1
ATOM 1023 C C . ALA A 1 138 ? 8.891 -27.719 -9.156 1 96.62 138 ALA A C 1
ATOM 1025 O O . ALA A 1 138 ? 7.82 -27.109 -9.188 1 96.62 138 ALA A O 1
ATOM 1026 N N . GLY A 1 139 ? 10 -27.234 -9.688 1 96.44 139 GLY A N 1
ATOM 1027 C CA . GLY A 1 139 ? 9.977 -26.031 -10.492 1 96.44 139 GLY A CA 1
ATOM 1028 C C . GLY A 1 139 ? 10.711 -24.859 -9.852 1 96.44 139 GLY A C 1
ATOM 1029 O O . GLY A 1 139 ? 11.641 -25.078 -9.062 1 96.44 139 GLY A O 1
ATOM 1030 N N . ASP A 1 140 ? 10.352 -23.656 -10.242 1 97.19 140 ASP A N 1
ATOM 1031 C CA . ASP A 1 140 ? 11 -22.453 -9.742 1 97.19 140 ASP A CA 1
ATOM 1032 C C . ASP A 1 140 ? 10.578 -22.156 -8.305 1 97.19 140 ASP A C 1
ATOM 1034 O O . ASP A 1 140 ? 9.43 -21.781 -8.055 1 97.19 140 ASP A O 1
ATOM 1038 N N . LEU A 1 141 ? 11.523 -22.281 -7.406 1 97.75 141 LEU A N 1
ATOM 1039 C CA . LEU A 1 141 ? 11.234 -22.203 -5.977 1 97.75 141 LEU A CA 1
ATOM 1040 C C . LEU A 1 141 ? 10.695 -20.828 -5.613 1 97.75 141 LEU A C 1
ATOM 1042 O O . LEU A 1 141 ? 9.812 -20.703 -4.762 1 97.75 141 LEU A O 1
ATOM 1046 N N . VAL A 1 142 ? 11.219 -19.766 -6.172 1 97.81 142 VAL A N 1
ATOM 1047 C CA . VAL A 1 142 ? 10.75 -18.422 -5.879 1 97.81 142 VAL A CA 1
ATOM 1048 C C . VAL A 1 142 ? 9.305 -18.266 -6.348 1 97.81 142 VAL A C 1
ATOM 1050 O O . VAL A 1 142 ? 8.438 -17.828 -5.582 1 97.81 142 VAL A O 1
ATOM 1053 N N . ALA A 1 143 ? 9.039 -18.656 -7.59 1 98.06 143 ALA A N 1
ATOM 1054 C CA . ALA A 1 143 ? 7.688 -18.547 -8.141 1 98.06 143 ALA A CA 1
ATOM 1055 C C . ALA A 1 143 ? 6.695 -19.375 -7.328 1 98.06 143 ALA A C 1
ATOM 1057 O O . ALA A 1 143 ? 5.59 -18.922 -7.031 1 98.06 143 ALA A O 1
ATOM 1058 N N . ASN A 1 144 ? 7.141 -20.594 -7.02 1 98.62 144 ASN A N 1
ATOM 1059 C CA . ASN A 1 144 ? 6.293 -21.453 -6.199 1 98.62 144 ASN A CA 1
ATOM 1060 C C . ASN A 1 144 ? 6.008 -20.828 -4.84 1 98.62 144 ASN A C 1
ATOM 1062 O O . ASN A 1 144 ? 4.883 -20.891 -4.344 1 98.62 144 ASN A O 1
ATOM 1066 N N . THR A 1 145 ? 7.047 -20.266 -4.23 1 98.75 145 THR A N 1
ATOM 1067 C CA . THR A 1 145 ? 6.887 -19.672 -2.912 1 98.75 145 THR A CA 1
ATOM 1068 C C . THR A 1 145 ? 5.922 -18.484 -2.969 1 98.75 145 THR A C 1
ATOM 1070 O O . THR A 1 145 ? 5.078 -18.328 -2.086 1 98.75 145 THR A O 1
ATOM 1073 N N . VAL A 1 146 ? 6.031 -17.656 -3.977 1 98.81 146 VAL A N 1
ATOM 1074 C CA . VAL A 1 146 ? 5.133 -16.516 -4.129 1 98.81 146 VAL A CA 1
ATOM 1075 C C . VAL A 1 146 ? 3.691 -17 -4.246 1 98.81 146 VAL A C 1
ATOM 1077 O O . VAL A 1 146 ? 2.795 -16.484 -3.58 1 98.81 146 VAL A O 1
ATOM 1080 N N . ARG A 1 147 ? 3.459 -17.984 -5.094 1 98.69 147 ARG A N 1
ATOM 1081 C CA . ARG A 1 147 ? 2.117 -18.531 -5.293 1 98.69 147 ARG A CA 1
ATOM 1082 C C . ARG A 1 147 ? 1.577 -19.141 -4 1 98.69 147 ARG A C 1
ATOM 1084 O O . ARG A 1 147 ? 0.419 -18.922 -3.641 1 98.69 147 ARG A O 1
ATOM 1091 N N . GLN A 1 148 ? 2.414 -19.922 -3.301 1 98.75 148 GLN A N 1
ATOM 1092 C CA . GLN A 1 148 ? 2.002 -20.484 -2.025 1 98.75 148 GLN A CA 1
ATOM 1093 C C . GLN A 1 148 ? 1.704 -19.391 -1.001 1 98.75 148 GLN A C 1
ATOM 1095 O O . GLN A 1 148 ? 0.784 -19.531 -0.193 1 98.75 148 GLN A O 1
ATOM 1100 N N . ASN A 1 149 ? 2.516 -18.344 -1.02 1 98.88 149 ASN A N 1
ATOM 1101 C CA . ASN A 1 149 ? 2.291 -17.25 -0.079 1 98.88 149 ASN A CA 1
ATOM 1102 C C . ASN A 1 149 ? 0.944 -16.578 -0.317 1 98.88 149 ASN A C 1
ATOM 1104 O O . ASN A 1 149 ? 0.27 -16.172 0.634 1 98.88 149 ASN A O 1
ATOM 1108 N N . VAL A 1 150 ? 0.58 -16.422 -1.587 1 98.88 150 VAL A N 1
ATOM 1109 C CA . VAL A 1 150 ? -0.743 -15.898 -1.897 1 98.88 150 VAL A CA 1
ATOM 1110 C C . VAL A 1 150 ? -1.814 -16.734 -1.213 1 98.88 150 VAL A C 1
ATOM 1112 O O . VAL A 1 150 ? -2.713 -16.203 -0.559 1 98.88 150 VAL A O 1
ATOM 1115 N N . GLY A 1 151 ? -1.712 -18.031 -1.348 1 98.81 151 GLY A N 1
ATOM 1116 C CA . GLY A 1 151 ? -2.67 -18.922 -0.717 1 98.81 151 GLY A CA 1
ATOM 1117 C C . GLY A 1 151 ? -2.68 -18.812 0.796 1 98.81 151 GLY A C 1
ATOM 1118 O O . GLY A 1 151 ? -3.746 -18.797 1.416 1 98.81 151 GLY A O 1
ATOM 1119 N N . VAL A 1 152 ? -1.512 -18.766 1.372 1 98.69 152 VAL A N 1
ATOM 1120 C CA . VAL A 1 152 ? -1.371 -18.656 2.82 1 98.69 152 VAL A CA 1
ATOM 1121 C C . VAL A 1 152 ? -2.043 -17.375 3.307 1 98.69 152 VAL A C 1
ATOM 1123 O O . VAL A 1 152 ? -2.756 -17.391 4.312 1 98.69 152 VAL A O 1
ATOM 1126 N N . GLN A 1 153 ? -1.799 -16.281 2.613 1 98.69 153 GLN A N 1
ATOM 1127 C CA . GLN A 1 153 ? -2.352 -15.008 3.041 1 98.69 153 GLN A CA 1
ATOM 1128 C C . GLN A 1 153 ? -3.867 -14.969 2.855 1 98.69 153 GLN A C 1
ATOM 1130 O O . GLN A 1 153 ? -4.582 -14.352 3.648 1 98.69 153 GLN A O 1
ATOM 1135 N N . VAL A 1 154 ? -4.398 -15.578 1.777 1 98.81 154 VAL A N 1
ATOM 1136 C CA . VAL A 1 154 ? -5.84 -15.711 1.607 1 98.81 154 VAL A CA 1
ATOM 1137 C C . VAL A 1 154 ? -6.438 -16.438 2.812 1 98.81 154 VAL A C 1
ATOM 1139 O O . VAL A 1 154 ? -7.445 -15.992 3.371 1 98.81 154 VAL A O 1
ATOM 1142 N N . LYS A 1 155 ? -5.84 -17.531 3.215 1 98.56 155 LYS A N 1
ATOM 1143 C CA . LYS A 1 155 ? -6.324 -18.297 4.363 1 98.56 155 LYS A CA 1
ATOM 1144 C C . LYS A 1 155 ? -6.273 -17.453 5.637 1 98.56 155 LYS A C 1
ATOM 1146 O O . LYS A 1 155 ? -7.164 -17.547 6.484 1 98.56 155 LYS A O 1
ATOM 1151 N N . ARG A 1 156 ? -5.25 -16.688 5.754 1 98.12 156 ARG A N 1
ATOM 1152 C CA . ARG A 1 156 ? -5.121 -15.828 6.922 1 98.12 156 ARG A CA 1
ATOM 1153 C C . ARG A 1 156 ? -6.254 -14.805 6.98 1 98.12 156 ARG A C 1
ATOM 1155 O O . ARG A 1 156 ? -6.793 -14.531 8.055 1 98.12 156 ARG A O 1
ATOM 1162 N N . LEU A 1 157 ? -6.555 -14.227 5.855 1 98.75 157 LEU A N 1
ATOM 1163 C CA . LEU A 1 157 ? -7.652 -13.266 5.797 1 98.75 157 LEU A CA 1
ATOM 1164 C C . LEU A 1 157 ? -8.969 -13.922 6.219 1 98.75 157 LEU A C 1
ATOM 1166 O O . LEU A 1 157 ? -9.797 -13.289 6.875 1 98.75 157 LEU A O 1
ATOM 1170 N N . LEU A 1 158 ? -9.148 -15.188 5.906 1 98.5 158 LEU A N 1
ATOM 1171 C CA . LEU A 1 158 ? -10.406 -15.875 6.133 1 98.5 158 LEU A CA 1
ATOM 1172 C C . LEU A 1 158 ? -10.523 -16.344 7.578 1 98.5 158 LEU A C 1
ATOM 1174 O O . LEU A 1 158 ? -11.562 -16.859 7.992 1 98.5 158 LEU A O 1
ATOM 1178 N N . VAL A 1 159 ? -9.484 -16.125 8.375 1 97.75 159 VAL A N 1
ATOM 1179 C CA . VAL A 1 159 ? -9.562 -16.359 9.82 1 97.75 159 VAL A CA 1
ATOM 1180 C C . VAL A 1 159 ? -10.43 -15.273 10.461 1 97.75 159 VAL A C 1
ATOM 1182 O O . VAL A 1 159 ? -11.086 -15.516 11.477 1 97.75 159 VAL A O 1
ATOM 1185 N N . SER A 1 160 ? -10.391 -14.07 9.883 1 98.06 160 SER A N 1
ATOM 1186 C CA . SER A 1 160 ? -11.242 -12.977 10.352 1 98.06 160 SER A CA 1
ATOM 1187 C C . SER A 1 160 ? -12.719 -13.32 10.188 1 98.06 160 SER A C 1
ATOM 1189 O O . SER A 1 160 ? -13.172 -13.617 9.078 1 98.06 160 SER A O 1
ATOM 1191 N N . GLU A 1 161 ? -13.492 -13.203 11.234 1 97.81 161 GLU A N 1
ATOM 1192 C CA . GLU A 1 161 ? -14.922 -13.508 11.18 1 97.81 161 GLU A CA 1
ATOM 1193 C C . GLU A 1 161 ? -15.664 -12.508 10.297 1 97.81 161 GLU A C 1
ATOM 1195 O O . GLU A 1 161 ? -16.609 -12.875 9.609 1 97.81 161 GLU A O 1
ATOM 1200 N N . VAL A 1 162 ? -15.25 -11.297 10.352 1 98.31 162 VAL A N 1
ATOM 1201 C CA . VAL A 1 162 ? -15.859 -10.25 9.547 1 98.31 162 VAL A CA 1
ATOM 1202 C C . VAL A 1 162 ? -15.727 -10.586 8.062 1 98.31 162 VAL A C 1
ATOM 1204 O O . VAL A 1 162 ? -16.688 -10.5 7.309 1 98.31 162 VAL A O 1
ATOM 1207 N N . ILE A 1 163 ? -14.547 -10.992 7.641 1 98.75 163 ILE A N 1
ATOM 1208 C CA . ILE A 1 163 ? -14.273 -11.305 6.242 1 98.75 163 ILE A CA 1
ATOM 1209 C C . ILE A 1 163 ? -14.977 -12.609 5.859 1 98.75 163 ILE A C 1
ATOM 1211 O O . ILE A 1 163 ? -15.648 -12.68 4.828 1 98.75 163 ILE A O 1
ATOM 1215 N N . LYS A 1 164 ? -14.859 -13.586 6.691 1 98.62 164 LYS A N 1
ATOM 1216 C CA . LYS A 1 164 ? -15.453 -14.891 6.43 1 98.62 164 LYS A CA 1
ATOM 1217 C C . LYS A 1 164 ? -16.969 -14.781 6.27 1 98.62 164 LYS A C 1
ATOM 1219 O O . LYS A 1 164 ? -17.547 -15.383 5.359 1 98.62 164 LYS A O 1
ATOM 1224 N N . LYS A 1 165 ? -17.625 -14.039 7.125 1 98.62 165 LYS A N 1
ATOM 1225 C CA . LYS A 1 165 ? -19.078 -13.891 7.078 1 98.62 165 LYS A CA 1
ATOM 1226 C C . LYS A 1 165 ? -19.516 -13.211 5.789 1 98.62 165 LYS A C 1
ATOM 1228 O O . LYS A 1 165 ? -20.562 -13.562 5.219 1 98.62 165 LYS A O 1
ATOM 1233 N N . ALA A 1 166 ? -18.75 -12.219 5.406 1 98.69 166 ALA A N 1
ATOM 1234 C CA . ALA A 1 166 ? -19.078 -11.539 4.156 1 98.69 166 ALA A CA 1
ATOM 1235 C C . ALA A 1 166 ? -18.953 -12.492 2.967 1 98.69 166 ALA A C 1
ATOM 1237 O O . ALA A 1 166 ? -19.766 -12.422 2.031 1 98.69 166 ALA A O 1
ATOM 1238 N N . VAL A 1 167 ? -17.969 -13.391 2.98 1 98.81 167 VAL A N 1
ATOM 1239 C CA . VAL A 1 167 ? -17.781 -14.375 1.915 1 98.81 167 VAL A CA 1
ATOM 1240 C C . VAL A 1 167 ? -18.938 -15.359 1.91 1 98.81 167 VAL A C 1
ATOM 1242 O O . VAL A 1 167 ? -19.531 -15.641 0.86 1 98.81 167 VAL A O 1
ATOM 1245 N N . VAL A 1 168 ? -19.266 -15.875 3.041 1 98.5 168 VAL A N 1
ATOM 1246 C CA . VAL A 1 168 ? -20.328 -16.875 3.18 1 98.5 168 VAL A CA 1
ATOM 1247 C C . VAL A 1 168 ? -21.656 -16.281 2.738 1 98.5 168 VAL A C 1
ATOM 1249 O O . VAL A 1 168 ? -22.484 -16.969 2.139 1 98.5 168 VAL A O 1
ATOM 1252 N N . ALA A 1 169 ? -21.859 -15.008 2.965 1 98.38 169 ALA A N 1
ATOM 1253 C CA . ALA A 1 169 ? -23.109 -14.32 2.625 1 98.38 169 ALA A CA 1
ATOM 1254 C C . ALA A 1 169 ? -23.172 -14 1.135 1 98.38 169 ALA A C 1
ATOM 1256 O O . ALA A 1 169 ? -24.188 -13.516 0.638 1 98.38 169 ALA A O 1
ATOM 1257 N N . GLY A 1 170 ? -22.109 -14.227 0.433 1 98.31 170 GLY A N 1
ATOM 1258 C CA . GLY A 1 170 ? -22.062 -13.945 -0.993 1 98.31 170 GLY A CA 1
ATOM 1259 C C . GLY A 1 170 ? -21.828 -12.477 -1.307 1 98.31 170 GLY A C 1
ATOM 1260 O O . GLY A 1 170 ? -22.078 -12.031 -2.428 1 98.31 170 GLY A O 1
ATOM 1261 N N . GLU A 1 171 ? -21.344 -11.719 -0.344 1 98.5 171 GLU A N 1
ATOM 1262 C CA . GLU A 1 171 ? -21.172 -10.281 -0.484 1 98.5 171 GLU A CA 1
ATOM 1263 C C . GLU A 1 171 ? -19.719 -9.922 -0.788 1 98.5 171 GLU A C 1
ATOM 1265 O O . GLU A 1 171 ? -19.406 -8.773 -1.121 1 98.5 171 GLU A O 1
ATOM 1270 N N . LEU A 1 172 ? -18.844 -10.891 -0.702 1 98.88 172 LEU A N 1
ATOM 1271 C CA . LEU A 1 172 ? -17.422 -10.672 -0.87 1 98.88 172 LEU A CA 1
ATOM 1272 C C . LEU A 1 172 ? -16.75 -11.875 -1.533 1 98.88 172 LEU A C 1
ATOM 1274 O O . LEU A 1 172 ? -17.062 -13.023 -1.204 1 98.88 172 LEU A O 1
ATOM 1278 N N . LEU A 1 173 ? -15.883 -11.633 -2.463 1 98.88 173 LEU A N 1
ATOM 1279 C CA . LEU A 1 173 ? -14.938 -12.633 -2.951 1 98.88 173 LEU A CA 1
ATOM 1280 C C . LEU A 1 173 ? -13.531 -12.352 -2.43 1 98.88 173 LEU A C 1
ATOM 1282 O O . LEU A 1 173 ? -13.094 -11.195 -2.41 1 98.88 173 LEU A O 1
ATOM 1286 N N . VAL A 1 174 ? -12.906 -13.32 -1.902 1 98.94 174 VAL A N 1
ATOM 1287 C CA . VAL A 1 174 ? -11.484 -13.273 -1.589 1 98.94 174 VAL A CA 1
ATOM 1288 C C . VAL A 1 174 ? -10.719 -14.219 -2.512 1 98.94 174 VAL A C 1
ATOM 1290 O O . VAL A 1 174 ? -10.938 -15.43 -2.488 1 98.94 174 VAL A O 1
ATOM 1293 N N . VAL A 1 175 ? -9.844 -13.641 -3.367 1 98.88 175 VAL A N 1
ATOM 1294 C CA . VAL A 1 175 ? -9.172 -14.445 -4.383 1 98.88 175 VAL A CA 1
ATOM 1295 C C . VAL A 1 175 ? -7.68 -14.133 -4.383 1 98.88 175 VAL A C 1
ATOM 1297 O O . VAL A 1 175 ? -7.246 -13.141 -3.791 1 98.88 175 VAL A O 1
ATOM 1300 N N . GLY A 1 176 ? -6.883 -15.008 -4.926 1 98.88 176 GLY A N 1
ATOM 1301 C CA . GLY A 1 176 ? -5.453 -14.812 -5.113 1 98.88 176 GLY A CA 1
ATOM 1302 C C . GLY A 1 176 ? -5.066 -14.586 -6.562 1 98.88 176 GLY A C 1
ATOM 1303 O O . GLY A 1 176 ? -5.676 -15.156 -7.469 1 98.88 176 GLY A O 1
ATOM 1304 N N . GLY A 1 177 ? -4.117 -13.773 -6.809 1 98.88 177 GLY A N 1
ATOM 1305 C CA . GLY A 1 177 ? -3.58 -13.531 -8.141 1 98.88 177 GLY A CA 1
ATOM 1306 C C . GLY A 1 177 ? -2.064 -13.5 -8.172 1 98.88 177 GLY A C 1
ATOM 1307 O O . GLY A 1 177 ? -1.417 -13.383 -7.129 1 98.88 177 GLY A O 1
ATOM 1308 N N . TYR A 1 178 ? -1.538 -13.719 -9.297 1 98.88 178 TYR A N 1
ATOM 1309 C CA . TYR A 1 178 ? -0.108 -13.703 -9.586 1 98.88 178 TYR A CA 1
ATOM 1310 C C . TYR A 1 178 ? 0.2 -12.781 -10.766 1 98.88 178 TYR A C 1
ATOM 1312 O O . TYR A 1 178 ? -0.317 -12.977 -11.867 1 98.88 178 TYR A O 1
ATOM 1320 N N . TYR A 1 179 ? 0.979 -11.773 -10.539 1 98.69 179 TYR A N 1
ATOM 1321 C CA . TYR A 1 179 ? 1.331 -10.781 -11.547 1 98.69 179 TYR A CA 1
ATOM 1322 C C . TYR A 1 179 ? 2.65 -11.141 -12.227 1 98.69 179 TYR A C 1
ATOM 1324 O O . TYR A 1 179 ? 3.674 -11.297 -11.555 1 98.69 179 TYR A O 1
ATOM 1332 N N . GLY A 1 180 ? 2.627 -11.273 -13.516 1 97.88 180 GLY A N 1
ATOM 1333 C CA . GLY A 1 180 ? 3.848 -11.477 -14.281 1 97.88 180 GLY A CA 1
ATOM 1334 C C . GLY A 1 180 ? 4.547 -10.172 -14.641 1 97.88 180 GLY A C 1
ATOM 1335 O O . GLY A 1 180 ? 3.982 -9.336 -15.336 1 97.88 180 GLY A O 1
ATOM 1336 N N . LEU A 1 181 ? 5.824 -10.031 -14.258 1 96.25 181 LEU A N 1
ATOM 1337 C CA . LEU A 1 181 ? 6.555 -8.781 -14.414 1 96.25 181 LEU A CA 1
ATOM 1338 C C . LEU A 1 181 ? 6.914 -8.547 -15.883 1 96.25 181 LEU A C 1
ATOM 1340 O O . LEU A 1 181 ? 7.16 -7.41 -16.281 1 96.25 181 LEU A O 1
ATOM 1344 N N . LYS A 1 182 ? 6.945 -9.523 -16.688 1 92.38 182 LYS A N 1
ATOM 1345 C CA . LYS A 1 182 ? 7.305 -9.352 -18.094 1 92.38 182 LYS A CA 1
ATOM 1346 C C . LYS A 1 182 ? 6.074 -9.07 -18.938 1 92.38 182 LYS A C 1
ATOM 1348 O O . LYS A 1 182 ? 6.145 -8.305 -19.906 1 92.38 182 LYS A O 1
ATOM 1353 N N . THR A 1 183 ? 4.969 -9.625 -18.562 1 93.94 183 THR A N 1
ATOM 1354 C CA . THR A 1 183 ? 3.779 -9.57 -19.406 1 93.94 183 THR A CA 1
ATOM 1355 C C . THR A 1 183 ? 2.82 -8.484 -18.922 1 93.94 183 THR A C 1
ATOM 1357 O O . THR A 1 183 ? 1.991 -7.992 -19.688 1 93.94 183 THR A O 1
ATOM 1360 N N . GLY A 1 184 ? 2.918 -8.188 -17.656 1 96.06 184 GLY A N 1
ATOM 1361 C CA . GLY A 1 184 ? 1.955 -7.27 -17.062 1 96.06 184 GLY A CA 1
ATOM 1362 C C . GLY A 1 184 ? 0.609 -7.914 -16.797 1 96.06 184 GLY A C 1
ATOM 1363 O O . GLY A 1 184 ? -0.369 -7.223 -16.5 1 96.06 184 GLY A O 1
ATOM 1364 N N . LEU A 1 185 ? 0.549 -9.266 -16.891 1 97.38 185 LEU A N 1
ATOM 1365 C CA . LEU A 1 185 ? -0.723 -9.961 -16.75 1 97.38 185 LEU A CA 1
ATOM 1366 C C . LEU A 1 185 ? -0.877 -10.547 -15.352 1 97.38 185 LEU A C 1
ATOM 1368 O O . LEU A 1 185 ? 0.077 -11.094 -14.789 1 97.38 185 LEU A O 1
ATOM 1372 N N . VAL A 1 186 ? -2.062 -10.406 -14.828 1 98.56 186 VAL A N 1
ATOM 1373 C CA . VAL A 1 186 ? -2.436 -11.062 -13.57 1 98.56 186 VAL A CA 1
ATOM 1374 C C . VAL A 1 186 ? -3.217 -12.336 -13.867 1 98.56 186 VAL A C 1
ATOM 1376 O O . VAL A 1 186 ? -4.18 -12.32 -14.641 1 98.56 186 VAL A O 1
ATOM 1379 N N . THR A 1 187 ? -2.814 -13.422 -13.344 1 98.38 187 THR A N 1
ATOM 1380 C CA . THR A 1 187 ? -3.525 -14.695 -13.422 1 98.38 187 THR A CA 1
ATOM 1381 C C . THR A 1 187 ? -4.094 -15.078 -12.055 1 98.38 187 THR A C 1
ATOM 1383 O O . THR A 1 187 ? -3.396 -15 -11.047 1 98.38 187 THR A O 1
ATOM 1386 N N . LEU A 1 188 ? -5.355 -15.477 -12.047 1 98.5 188 LEU A N 1
ATOM 1387 C CA . LEU A 1 188 ? -5.949 -15.938 -10.797 1 98.5 188 LEU A CA 1
ATOM 1388 C C . LEU A 1 188 ? -5.395 -17.297 -10.406 1 98.5 188 LEU A C 1
ATOM 1390 O O . LEU A 1 188 ? -5.066 -18.109 -11.266 1 98.5 188 LEU A O 1
ATOM 1394 N N . LEU A 1 189 ? -5.254 -17.438 -9.125 1 97.75 189 LEU A N 1
ATOM 1395 C CA . LEU A 1 189 ? -4.738 -18.703 -8.594 1 97.75 189 LEU A CA 1
ATOM 1396 C C . LEU A 1 189 ? -5.863 -19.531 -7.977 1 97.75 189 LEU A C 1
ATOM 1398 O O . LEU A 1 189 ? -6.863 -18.984 -7.512 1 97.75 189 LEU A O 1
ATOM 1402 N N . MET B 1 1 ? 21.125 10.688 -8.336 1 88.56 1 MET B N 1
ATOM 1403 C CA . MET B 1 1 ? 20.344 11.797 -7.797 1 88.56 1 MET B CA 1
ATOM 1404 C C . MET B 1 1 ? 20.516 11.906 -6.285 1 88.56 1 MET B C 1
ATOM 1406 O O . MET B 1 1 ? 20.719 10.891 -5.605 1 88.56 1 MET B O 1
ATOM 1410 N N . THR B 1 2 ? 20.516 13.18 -5.754 1 97.31 2 THR B N 1
ATOM 1411 C CA . THR B 1 2 ? 20.578 13.391 -4.312 1 97.31 2 THR B CA 1
ATOM 1412 C C . THR B 1 2 ? 19.203 13.219 -3.678 1 97.31 2 THR B C 1
ATOM 1414 O O . THR B 1 2 ? 18.188 13.305 -4.363 1 97.31 2 THR B O 1
ATOM 1417 N N . PRO B 1 3 ? 19.156 12.938 -2.4 1 98.56 3 PRO B N 1
ATOM 1418 C CA . PRO B 1 3 ? 17.859 12.859 -1.719 1 98.56 3 PRO B CA 1
ATOM 1419 C C . PRO B 1 3 ? 17 14.109 -1.923 1 98.56 3 PRO B C 1
ATOM 1421 O O . PRO B 1 3 ? 15.805 14.008 -2.17 1 98.56 3 PRO B O 1
ATOM 1424 N N . GLU B 1 4 ? 17.609 15.289 -1.954 1 98.38 4 GLU B N 1
ATOM 1425 C CA . GLU B 1 4 ? 16.891 16.547 -2.135 1 98.38 4 GLU B CA 1
ATOM 1426 C C . GLU B 1 4 ? 16.281 16.641 -3.529 1 98.38 4 GLU B C 1
ATOM 1428 O 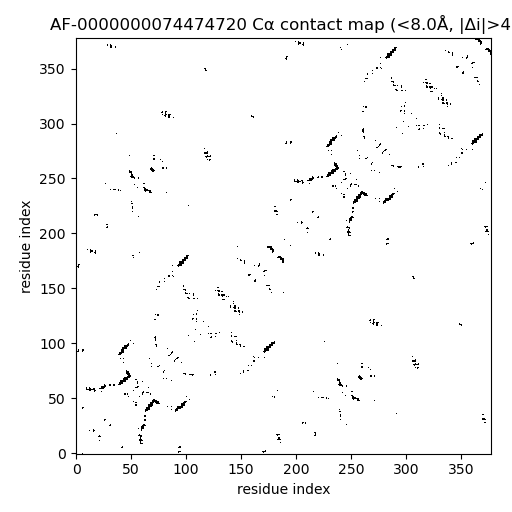O . GLU B 1 4 ? 15.148 17.109 -3.688 1 98.38 4 GLU B O 1
ATOM 1433 N N . SER B 1 5 ? 17.031 16.25 -4.488 1 98.31 5 SER B N 1
ATOM 1434 C CA . SER B 1 5 ? 16.516 16.281 -5.859 1 98.31 5 SER B CA 1
ATOM 1435 C C . SER B 1 5 ? 15.367 15.312 -6.047 1 98.31 5 SER B C 1
ATOM 1437 O O . SER B 1 5 ? 14.414 15.602 -6.773 1 98.31 5 SER B O 1
ATOM 1439 N N . VAL B 1 6 ? 15.461 14.117 -5.406 1 98.5 6 VAL B N 1
ATOM 1440 C CA . VAL B 1 6 ? 14.391 13.125 -5.473 1 98.5 6 VAL B CA 1
ATOM 1441 C C . VAL B 1 6 ? 13.117 13.688 -4.84 1 98.5 6 VAL B C 1
ATOM 1443 O O . VAL B 1 6 ? 12.031 13.562 -5.406 1 98.5 6 VAL B O 1
ATOM 1446 N N . LEU B 1 7 ? 13.25 14.336 -3.686 1 98.69 7 LEU B N 1
ATOM 1447 C CA . LEU B 1 7 ? 12.094 14.938 -3.02 1 98.69 7 LEU B CA 1
ATOM 1448 C C . LEU B 1 7 ? 11.477 16.031 -3.879 1 98.69 7 LEU B C 1
ATOM 1450 O O . LEU B 1 7 ? 10.25 16.125 -3.998 1 98.69 7 LEU B O 1
ATOM 1454 N N . SER B 1 8 ? 12.336 16.844 -4.461 1 98.44 8 SER B N 1
ATOM 1455 C CA . SER B 1 8 ? 11.867 17.922 -5.324 1 98.44 8 SER B CA 1
ATOM 1456 C C . SER B 1 8 ? 11.078 17.375 -6.512 1 98.44 8 SER B C 1
ATOM 1458 O O . SER B 1 8 ? 10.031 17.922 -6.875 1 98.44 8 SER B O 1
ATOM 1460 N N . GLU B 1 9 ? 11.57 16.375 -7.102 1 97.38 9 GLU B N 1
ATOM 1461 C CA . GLU B 1 9 ? 10.891 15.758 -8.234 1 97.38 9 GLU B CA 1
ATOM 1462 C C . GLU B 1 9 ? 9.547 15.164 -7.82 1 97.38 9 GLU B C 1
ATOM 1464 O O . GLU B 1 9 ? 8.578 15.219 -8.586 1 97.38 9 GLU B O 1
ATOM 1469 N N . LEU B 1 10 ? 9.523 14.484 -6.688 1 97.94 10 LEU B N 1
ATOM 1470 C CA . LEU B 1 10 ? 8.289 13.922 -6.156 1 97.94 10 LEU B CA 1
ATOM 1471 C C . LEU B 1 10 ? 7.23 15 -5.965 1 97.94 10 LEU B C 1
ATOM 1473 O O . LEU B 1 10 ? 6.078 14.836 -6.379 1 97.94 10 LEU B O 1
ATOM 1477 N N . LEU B 1 11 ? 7.641 16.109 -5.422 1 98.5 11 LEU B N 1
ATOM 1478 C CA . LEU B 1 11 ? 6.719 17.203 -5.16 1 98.5 11 LEU B CA 1
ATOM 1479 C C . LEU B 1 11 ? 6.312 17.906 -6.457 1 98.5 11 LEU B C 1
ATOM 1481 O O . LEU B 1 11 ? 5.18 18.375 -6.586 1 98.5 11 LEU B O 1
ATOM 1485 N N . ALA B 1 12 ? 7.258 18 -7.383 1 98.06 12 ALA B N 1
ATOM 1486 C CA . ALA B 1 12 ? 6.93 18.547 -8.695 1 98.06 12 ALA B CA 1
ATOM 1487 C C . ALA B 1 12 ? 5.859 17.703 -9.391 1 98.06 12 ALA B C 1
ATOM 1489 O O . ALA B 1 12 ? 4.977 18.234 -10.062 1 98.06 12 ALA B O 1
ATOM 1490 N N . GLY B 1 13 ? 5.984 16.344 -9.273 1 97.5 13 GLY B N 1
ATOM 1491 C CA . GLY B 1 13 ? 4.957 15.477 -9.812 1 97.5 13 GLY B CA 1
ATOM 1492 C C . GLY B 1 13 ? 3.588 15.711 -9.195 1 97.5 13 GLY B C 1
ATOM 1493 O O . GLY B 1 13 ? 2.58 15.734 -9.906 1 97.5 13 GLY B O 1
ATOM 1494 N N . ASN B 1 14 ? 3.586 15.922 -7.895 1 98 14 ASN B N 1
ATOM 1495 C CA . ASN B 1 14 ? 2.32 16.219 -7.23 1 98 14 ASN B CA 1
ATOM 1496 C C . ASN B 1 14 ? 1.745 17.547 -7.703 1 98 14 ASN B C 1
ATOM 1498 O O . ASN B 1 14 ? 0.53 17.688 -7.859 1 98 14 ASN B O 1
ATOM 1502 N N . GLN B 1 15 ? 2.619 18.5 -7.855 1 97.19 15 GLN B N 1
ATOM 1503 C CA . GLN B 1 15 ? 2.168 19.797 -8.344 1 97.19 15 GLN B CA 1
ATOM 1504 C C . GLN B 1 15 ? 1.521 19.672 -9.719 1 97.19 15 GLN B C 1
ATOM 1506 O O . GLN B 1 15 ? 0.472 20.266 -9.969 1 97.19 15 GLN B O 1
ATOM 1511 N N . ARG B 1 16 ? 2.113 18.938 -10.617 1 95.94 16 ARG B N 1
ATOM 1512 C CA . ARG B 1 16 ? 1.524 18.703 -11.938 1 95.94 16 ARG B CA 1
ATOM 1513 C C . ARG B 1 16 ? 0.139 18.078 -11.812 1 95.94 16 ARG B C 1
ATOM 1515 O O . ARG B 1 16 ? -0.798 18.484 -12.5 1 95.94 16 ARG B O 1
ATOM 1522 N N . PHE B 1 17 ? 0.072 17.125 -10.961 1 95 17 PHE B N 1
ATOM 1523 C CA . PHE B 1 17 ? -1.201 16.438 -10.742 1 95 17 PHE B CA 1
ATOM 1524 C C . PHE B 1 17 ? -2.254 17.422 -10.234 1 95 17 PHE B C 1
ATOM 1526 O O . PHE B 1 17 ? -3.365 17.469 -10.766 1 95 17 PHE B O 1
ATOM 1533 N N . SER B 1 18 ? -1.854 18.172 -9.242 1 94.81 18 SER B N 1
ATOM 1534 C CA . SER B 1 18 ? -2.799 19.078 -8.594 1 94.81 18 SER B CA 1
ATOM 1535 C C . SER B 1 18 ? -3.227 20.203 -9.539 1 94.81 18 SER B C 1
ATOM 1537 O O . SER B 1 18 ? -4.266 20.828 -9.336 1 94.81 18 SER B O 1
ATOM 1539 N N . GLU B 1 19 ? -2.455 20.391 -10.555 1 93 19 GLU B N 1
ATOM 1540 C CA . GLU B 1 19 ? -2.762 21.422 -11.531 1 93 19 GLU B CA 1
ATOM 1541 C C . GLU B 1 19 ? -3.398 20.828 -12.789 1 93 19 GLU B C 1
ATOM 1543 O O . GLU B 1 19 ? -3.533 21.516 -13.805 1 93 19 GLU B O 1
ATOM 1548 N N . SER B 1 20 ? -3.723 19.562 -12.719 1 87.81 20 SER B N 1
ATOM 1549 C CA . SER B 1 20 ? -4.41 18.828 -13.789 1 87.81 20 SER B CA 1
ATOM 1550 C C . SER B 1 20 ? -3.553 18.766 -15.047 1 87.81 20 SER B C 1
ATOM 1552 O O . SER B 1 20 ? -4.07 18.844 -16.156 1 87.81 20 SER B O 1
ATOM 1554 N N . ARG B 1 21 ? -2.314 18.719 -14.836 1 86.75 21 ARG B N 1
ATOM 1555 C CA . ARG B 1 21 ? -1.401 18.594 -15.969 1 86.75 21 ARG B CA 1
ATOM 1556 C C . ARG B 1 21 ? -0.431 17.438 -15.773 1 86.75 21 ARG B C 1
ATOM 1558 O O . ARG B 1 21 ? 0.783 17.609 -15.914 1 86.75 21 ARG B O 1
ATOM 1565 N N . PRO B 1 22 ? -0.991 16.281 -15.375 1 83.56 22 PRO B N 1
ATOM 1566 C CA . PRO B 1 22 ? -0.047 15.164 -15.242 1 83.56 22 PRO B CA 1
ATOM 1567 C C . PRO B 1 22 ? 0.505 14.695 -16.594 1 83.56 22 PRO B C 1
ATOM 1569 O O . PRO B 1 22 ? -0.175 14.797 -17.609 1 83.56 22 PRO B O 1
ATOM 1572 N N . VAL B 1 23 ? 1.727 14.164 -16.562 1 84.56 23 VAL B N 1
ATOM 1573 C CA . VAL B 1 23 ? 2.34 13.648 -17.781 1 84.56 23 VAL B CA 1
ATOM 1574 C C . VAL B 1 23 ? 2.246 12.125 -17.797 1 84.56 23 VAL B C 1
ATOM 1576 O O . VAL B 1 23 ? 2.432 11.492 -18.844 1 84.56 23 VAL B O 1
ATOM 1579 N N . ASN B 1 24 ? 1.909 11.453 -16.625 1 81.44 24 ASN B N 1
ATOM 1580 C CA . ASN B 1 24 ? 1.694 10.016 -16.484 1 81.44 24 ASN B CA 1
ATOM 1581 C C . ASN B 1 24 ? 2.863 9.219 -17.047 1 81.44 24 ASN B C 1
ATOM 1583 O O . ASN B 1 24 ? 2.672 8.344 -17.891 1 81.44 24 ASN B O 1
ATOM 1587 N N . PRO B 1 25 ? 4.027 9.461 -16.547 1 82.38 25 PRO B N 1
ATOM 1588 C CA . PRO B 1 25 ? 5.188 8.719 -17.047 1 82.38 25 PRO B CA 1
ATOM 1589 C C . PRO B 1 25 ? 5.172 7.25 -16.625 1 82.38 25 PRO B C 1
ATOM 1591 O O . PRO B 1 25 ? 4.523 6.898 -15.633 1 82.38 25 PRO B O 1
ATOM 1594 N N . HIS B 1 26 ? 5.805 6.309 -17.406 1 88.75 26 HIS B N 1
ATOM 1595 C CA . HIS B 1 26 ? 6.152 4.957 -16.984 1 88.75 26 HIS B CA 1
ATOM 1596 C C . HIS B 1 26 ? 4.902 4.129 -16.703 1 88.75 26 HIS B C 1
ATOM 1598 O O . HIS B 1 26 ? 4.836 3.416 -15.703 1 88.75 26 HIS B O 1
ATOM 1604 N N . HIS B 1 27 ? 3.865 4.285 -17.547 1 85.94 27 HIS B N 1
ATOM 1605 C CA . HIS B 1 27 ? 2.615 3.561 -17.344 1 85.94 27 HIS B CA 1
ATOM 1606 C C . HIS B 1 27 ? 2.387 2.547 -18.469 1 85.94 27 HIS B C 1
ATOM 1608 O O . HIS B 1 27 ? 1.277 2.029 -18.625 1 85.94 27 HIS B O 1
ATOM 1614 N N . ASP B 1 28 ? 3.469 2.26 -19.188 1 83.75 28 ASP B N 1
ATOM 1615 C CA . ASP B 1 28 ? 3.252 1.416 -20.359 1 83.75 28 ASP B CA 1
ATOM 1616 C C . ASP B 1 28 ? 4.086 0.139 -20.281 1 83.75 28 ASP B C 1
ATOM 1618 O O . ASP B 1 28 ? 4.898 -0.019 -19.359 1 83.75 28 ASP B O 1
ATOM 1622 N N . LEU B 1 29 ? 3.818 -0.685 -21.25 1 85.88 29 LEU B N 1
ATOM 1623 C CA . LEU B 1 29 ? 4.441 -2.004 -21.25 1 85.88 29 LEU B CA 1
ATOM 1624 C C . LEU B 1 29 ? 5.941 -1.895 -21.484 1 85.88 29 LEU B C 1
ATOM 1626 O O . LEU B 1 29 ? 6.711 -2.76 -21.062 1 85.88 29 LEU B O 1
ATOM 1630 N N . LEU B 1 30 ? 6.301 -0.925 -22.234 1 87.31 30 LEU B N 1
ATOM 1631 C CA . LEU B 1 30 ? 7.73 -0.727 -22.438 1 87.31 30 LEU B CA 1
ATOM 1632 C C . LEU B 1 30 ? 8.445 -0.544 -21.109 1 87.31 30 LEU B C 1
ATOM 1634 O O . LEU B 1 30 ? 9.516 -1.114 -20.891 1 87.31 30 LEU B O 1
ATOM 1638 N N . ARG B 1 31 ? 7.832 0.211 -20.25 1 90.06 31 ARG B N 1
ATOM 1639 C CA . ARG B 1 31 ? 8.406 0.41 -18.938 1 90.06 31 ARG B CA 1
ATOM 1640 C C . ARG B 1 31 ? 8.406 -0.889 -18.125 1 90.06 31 ARG B C 1
ATOM 1642 O O . ARG B 1 31 ? 9.367 -1.196 -17.438 1 90.06 31 ARG B O 1
ATOM 1649 N N . VAL B 1 32 ? 7.32 -1.602 -18.188 1 88.88 32 VAL B N 1
ATOM 1650 C CA . VAL B 1 32 ? 7.211 -2.898 -17.531 1 88.88 32 VAL B CA 1
ATOM 1651 C C . VAL B 1 32 ? 8.406 -3.773 -17.906 1 88.88 32 VAL B C 1
ATOM 1653 O O . VAL B 1 32 ? 9.047 -4.367 -17.031 1 88.88 32 VAL B O 1
ATOM 1656 N N . GLN B 1 33 ? 8.734 -3.822 -19.094 1 90.94 33 GLN B N 1
ATOM 1657 C CA . GLN B 1 33 ? 9.836 -4.645 -19.594 1 90.94 33 GLN B CA 1
ATOM 1658 C C . GLN B 1 33 ? 11.18 -4.105 -19.109 1 90.94 33 GLN B C 1
ATOM 1660 O O . GLN B 1 33 ? 12.086 -4.875 -18.766 1 90.94 33 GLN B O 1
ATOM 1665 N N . GLN B 1 34 ? 11.297 -2.834 -19.078 1 91.5 34 GLN B N 1
ATOM 1666 C CA . GLN B 1 34 ? 12.555 -2.186 -18.703 1 91.5 34 GLN B CA 1
ATOM 1667 C C . GLN B 1 34 ? 12.922 -2.488 -17.25 1 91.5 34 GLN B C 1
ATOM 1669 O O . GLN B 1 34 ? 14.102 -2.609 -16.922 1 91.5 34 GLN B O 1
ATOM 1674 N N . VAL B 1 35 ? 11.93 -2.652 -16.391 1 93.12 35 VAL B N 1
ATOM 1675 C CA . VAL B 1 35 ? 12.211 -2.779 -14.969 1 93.12 35 VAL B CA 1
ATOM 1676 C C . VAL B 1 35 ? 11.953 -4.215 -14.516 1 93.12 35 VAL B C 1
ATOM 1678 O O . VAL B 1 35 ? 12.016 -4.516 -13.32 1 93.12 35 VAL B O 1
ATOM 1681 N N . ALA B 1 36 ? 11.68 -5.129 -15.406 1 91.38 36 ALA B N 1
ATOM 1682 C CA . ALA B 1 36 ? 11.234 -6.48 -15.086 1 91.38 36 ALA B CA 1
ATOM 1683 C C . ALA B 1 36 ? 12.273 -7.223 -14.25 1 91.38 36 ALA B C 1
ATOM 1685 O O . ALA B 1 36 ? 11.93 -7.996 -13.359 1 91.38 36 ALA B O 1
ATOM 1686 N N . GLU B 1 37 ? 13.547 -6.945 -14.492 1 91.12 37 GLU B N 1
ATOM 1687 C CA . GLU B 1 37 ? 14.602 -7.734 -13.867 1 91.12 37 GLU B CA 1
ATOM 1688 C C . GLU B 1 37 ? 15.078 -7.09 -12.57 1 91.12 37 GLU B C 1
ATOM 1690 O O . GLU B 1 37 ? 15.523 -7.781 -11.656 1 91.12 37 GLU B O 1
ATOM 1695 N N . HIS B 1 38 ? 14.984 -5.773 -12.539 1 92.94 38 HIS B N 1
ATOM 1696 C CA . HIS B 1 38 ? 15.469 -5.047 -11.367 1 92.94 38 HIS B CA 1
ATOM 1697 C C . HIS B 1 38 ? 14.656 -3.773 -11.141 1 92.94 38 HIS B C 1
ATOM 1699 O O . HIS B 1 38 ? 14.25 -3.113 -12.094 1 92.94 38 HIS B O 1
ATOM 1705 N N . GLN B 1 39 ? 14.523 -3.48 -9.883 1 94.75 39 GLN B N 1
ATOM 1706 C CA . GLN B 1 39 ? 13.875 -2.223 -9.539 1 94.75 39 GLN B CA 1
ATOM 1707 C C . GLN B 1 39 ? 14.82 -1.3 -8.781 1 94.75 39 GLN B C 1
ATOM 1709 O O . GLN B 1 39 ? 15.656 -1.763 -7.996 1 94.75 39 GLN B O 1
ATOM 1714 N N . THR B 1 40 ? 14.703 0.006 -9.039 1 96.25 40 THR B N 1
ATOM 1715 C CA . THR B 1 40 ? 15.445 1.037 -8.32 1 96.25 40 THR B CA 1
ATOM 1716 C C . THR B 1 40 ? 14.539 2.227 -8 1 96.25 40 THR B C 1
ATOM 1718 O O . THR B 1 40 ? 14.781 3.34 -8.469 1 96.25 40 THR B O 1
ATOM 1721 N N . PRO B 1 41 ? 13.477 1.997 -7.199 1 98.38 41 PRO B N 1
ATOM 1722 C CA . PRO B 1 41 ? 12.609 3.123 -6.844 1 98.38 41 PRO B CA 1
ATOM 1723 C C . PRO B 1 41 ? 13.367 4.25 -6.148 1 98.38 41 PRO B C 1
ATOM 1725 O O . PRO B 1 41 ? 14.188 3.996 -5.258 1 98.38 41 PRO B O 1
ATOM 1728 N N . SER B 1 42 ? 13.094 5.445 -6.531 1 98.44 42 SER B N 1
ATOM 1729 C CA . SER B 1 42 ? 13.82 6.59 -5.984 1 98.44 42 SER B CA 1
ATOM 1730 C C . SER B 1 42 ? 13.312 6.953 -4.594 1 98.44 42 SER B C 1
ATOM 1732 O O . SER B 1 42 ? 14.07 7.469 -3.766 1 98.44 42 SER B O 1
ATOM 1734 N N . ALA B 1 43 ? 12.016 6.645 -4.32 1 98.88 43 ALA B N 1
ATOM 1735 C CA . ALA B 1 43 ? 11.414 7.059 -3.057 1 98.88 43 ALA B CA 1
ATOM 1736 C C . ALA B 1 43 ? 10.508 5.965 -2.504 1 98.88 43 ALA B C 1
ATOM 1738 O O . ALA B 1 43 ? 10.062 5.078 -3.242 1 98.88 43 ALA B O 1
ATOM 1739 N N . VAL B 1 44 ? 10.297 6 -1.216 1 98.94 44 VAL B N 1
ATOM 1740 C CA . VAL B 1 44 ? 9.344 5.18 -0.483 1 98.94 44 VAL B CA 1
ATOM 1741 C C . VAL B 1 44 ? 8.188 6.043 0.003 1 98.94 44 VAL B C 1
ATOM 1743 O O . VAL B 1 44 ? 8.398 7.141 0.529 1 98.94 44 VAL B O 1
ATOM 1746 N N . ILE B 1 45 ? 6.984 5.594 -0.268 1 98.94 45 ILE B N 1
ATOM 1747 C CA . ILE B 1 45 ? 5.812 6.223 0.336 1 98.94 45 ILE B CA 1
ATOM 1748 C C . ILE B 1 45 ? 5.223 5.301 1.398 1 98.94 45 ILE B C 1
ATOM 1750 O O . ILE B 1 45 ? 4.902 4.145 1.115 1 98.94 45 ILE B O 1
ATOM 1754 N N . LEU B 1 46 ? 5.207 5.688 2.604 1 98.94 46 LEU B N 1
ATOM 1755 C CA . LEU B 1 46 ? 4.379 5.078 3.639 1 98.94 46 LEU B CA 1
ATOM 1756 C C . LEU B 1 46 ? 3.088 5.863 3.834 1 98.94 46 LEU B C 1
ATOM 1758 O O . LEU B 1 46 ? 3.096 6.941 4.434 1 98.94 46 LEU B O 1
ATOM 1762 N N . GLY B 1 47 ? 2.006 5.348 3.305 1 98.88 47 GLY B N 1
ATOM 1763 C CA . GLY B 1 47 ? 0.755 6.09 3.287 1 98.88 47 GLY B CA 1
ATOM 1764 C C . GLY B 1 47 ? -0.436 5.262 3.732 1 98.88 47 GLY B C 1
ATOM 1765 O O . GLY B 1 47 ? -0.274 4.133 4.195 1 98.88 47 GLY B O 1
ATOM 1766 N N . CYS B 1 48 ? -1.589 5.855 3.631 1 98.81 48 CYS B N 1
ATOM 1767 C CA . CYS B 1 48 ? -2.832 5.199 4.023 1 98.81 48 CYS B CA 1
ATOM 1768 C C . CYS B 1 48 ? -3.348 4.297 2.908 1 98.81 48 CYS B C 1
ATOM 1770 O O . CYS B 1 48 ? -3.102 4.555 1.73 1 98.81 48 CYS B O 1
ATOM 1772 N N . ALA B 1 49 ? -4.078 3.252 3.215 1 98.81 49 ALA B N 1
ATOM 1773 C CA . ALA B 1 49 ? -4.719 2.35 2.264 1 98.81 49 ALA B CA 1
ATOM 1774 C C . ALA B 1 49 ? -5.836 3.057 1.505 1 98.81 49 ALA B C 1
ATOM 1776 O O . ALA B 1 49 ? -6.324 2.555 0.489 1 98.81 49 ALA B O 1
ATOM 1777 N N . ASP B 1 50 ? -6.234 4.246 1.855 1 98.75 50 ASP B N 1
ATO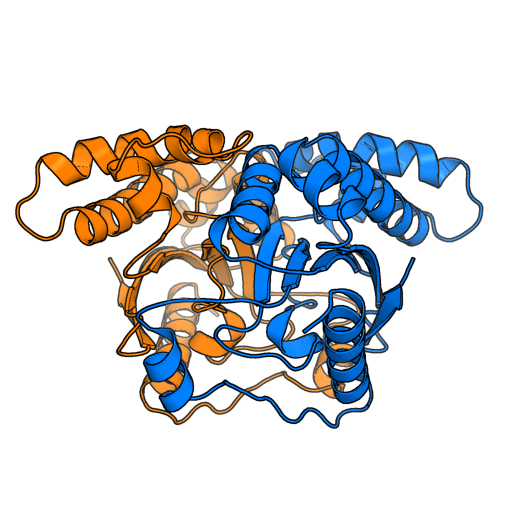M 1778 C CA . ASP B 1 50 ? -7.352 5.031 1.35 1 98.75 50 ASP B CA 1
ATOM 1779 C C . ASP B 1 50 ? -7.344 5.082 -0.177 1 98.75 50 ASP B C 1
ATOM 1781 O O . ASP B 1 50 ? -6.309 5.367 -0.787 1 98.75 50 ASP B O 1
ATOM 1785 N N . SER B 1 51 ? -8.508 4.828 -0.778 1 98.69 51 SER B N 1
ATOM 1786 C CA . SER B 1 51 ? -8.617 4.723 -2.229 1 98.69 51 SER B CA 1
ATOM 1787 C C . SER B 1 51 ? -8.445 6.082 -2.896 1 98.69 51 SER B C 1
ATOM 1789 O O . SER B 1 51 ? -8.227 6.164 -4.109 1 98.69 51 SER B O 1
ATOM 1791 N N . ARG B 1 52 ? -8.547 7.141 -2.188 1 98.19 52 ARG B N 1
ATOM 1792 C CA . ARG B 1 52 ? -8.484 8.492 -2.727 1 98.19 52 ARG B CA 1
ATOM 1793 C C . ARG B 1 52 ? -7.047 8.992 -2.807 1 98.19 52 ARG B C 1
ATOM 1795 O O . ARG B 1 52 ? -6.777 10.047 -3.379 1 98.19 52 ARG B O 1
ATOM 1802 N N . VAL B 1 53 ? -6.082 8.133 -2.285 1 98.06 53 VAL B N 1
ATOM 1803 C CA . VAL B 1 53 ? -4.707 8.609 -2.211 1 98.06 53 VAL B CA 1
ATOM 1804 C C . VAL B 1 53 ? -3.771 7.598 -2.867 1 98.06 53 VAL B C 1
ATOM 1806 O O . VAL B 1 53 ? -2.84 7.102 -2.23 1 98.06 53 VAL B O 1
ATOM 1809 N N . PRO B 1 54 ? -3.934 7.277 -4.16 1 97.81 54 PRO B N 1
ATOM 1810 C CA . PRO B 1 54 ? -2.984 6.395 -4.84 1 97.81 54 PRO B CA 1
ATOM 1811 C C . PRO B 1 54 ? -1.653 7.078 -5.145 1 97.81 54 PRO B C 1
ATOM 1813 O O . PRO B 1 54 ? -1.602 8.008 -5.957 1 97.81 54 PRO B O 1
ATOM 1816 N N . PRO B 1 55 ? -0.586 6.656 -4.57 1 98.25 55 PRO B N 1
ATOM 1817 C CA . PRO B 1 55 ? 0.666 7.418 -4.59 1 98.25 55 PRO B CA 1
ATOM 1818 C C . PRO B 1 55 ? 1.195 7.648 -6.004 1 98.25 55 PRO B C 1
ATOM 1820 O O . PRO B 1 55 ? 1.571 8.773 -6.352 1 98.25 55 PRO B O 1
ATOM 1823 N N . GLU B 1 56 ? 1.242 6.605 -6.855 1 97.19 56 GLU B N 1
ATOM 1824 C CA . GLU B 1 56 ? 1.815 6.758 -8.188 1 97.19 56 GLU B CA 1
ATOM 1825 C C . GLU B 1 56 ? 1.038 7.781 -9.008 1 97.19 56 GLU B C 1
ATOM 1827 O O . GLU B 1 56 ? 1.625 8.539 -9.789 1 97.19 56 GLU B O 1
ATOM 1832 N N . VAL B 1 57 ? -0.283 7.836 -8.781 1 95.25 57 VAL B N 1
ATOM 1833 C CA . VAL B 1 57 ? -1.132 8.758 -9.531 1 95.25 57 VAL B CA 1
ATOM 1834 C C . VAL B 1 57 ? -0.924 10.188 -9.016 1 95.25 57 VAL B C 1
ATOM 1836 O O . VAL B 1 57 ? -0.641 11.094 -9.797 1 95.25 57 VAL B O 1
ATOM 1839 N N . ILE B 1 58 ? -0.952 10.398 -7.711 1 96.62 58 ILE B N 1
ATOM 1840 C CA . ILE B 1 58 ? -1.014 11.75 -7.168 1 96.62 58 ILE B CA 1
ATOM 1841 C C . ILE B 1 58 ? 0.369 12.391 -7.23 1 96.62 58 ILE B C 1
ATOM 1843 O O . ILE B 1 58 ? 0.495 13.617 -7.152 1 96.62 58 ILE B O 1
ATOM 1847 N N . PHE B 1 59 ? 1.403 11.578 -7.387 1 97.81 59 PHE B N 1
ATOM 1848 C CA . PHE B 1 59 ? 2.742 12.133 -7.516 1 97.81 59 PHE B CA 1
ATOM 1849 C C . PHE B 1 59 ? 3.211 12.094 -8.969 1 97.81 59 PHE B C 1
ATOM 1851 O O . PHE B 1 59 ? 4.375 12.375 -9.258 1 97.81 59 PHE B O 1
ATOM 1858 N N . ASP B 1 60 ? 2.318 11.719 -9.812 1 95.56 60 ASP B N 1
ATOM 1859 C CA . ASP B 1 60 ? 2.629 11.664 -11.234 1 95.56 60 ASP B CA 1
ATOM 1860 C C . ASP B 1 60 ? 3.883 10.836 -11.5 1 95.56 60 ASP B C 1
ATOM 1862 O O . ASP B 1 60 ? 4.828 11.312 -12.133 1 95.56 60 ASP B O 1
ATOM 1866 N N . GLN B 1 61 ? 3.938 9.648 -10.898 1 95.88 61 GLN B N 1
ATOM 1867 C CA . GLN B 1 61 ? 4.965 8.625 -11.062 1 95.88 61 GLN B CA 1
ATOM 1868 C C . GLN B 1 61 ? 4.375 7.344 -11.648 1 95.88 61 GLN B C 1
ATOM 1870 O O . GLN B 1 61 ? 3.16 7.234 -11.812 1 95.88 61 GLN B O 1
ATOM 1875 N N . GLY B 1 62 ? 5.223 6.406 -12.031 1 94.12 62 GLY B N 1
ATOM 1876 C CA . GLY B 1 62 ? 4.73 5.195 -12.664 1 94.12 62 GLY B CA 1
ATOM 1877 C C . GLY B 1 62 ? 5.465 3.945 -12.219 1 94.12 62 GLY B C 1
ATOM 1878 O O . GLY B 1 62 ? 6.004 3.9 -11.109 1 94.12 62 GLY B O 1
ATOM 1879 N N . ILE B 1 63 ? 5.41 2.953 -13.016 1 96.25 63 ILE B N 1
ATOM 1880 C CA . ILE B 1 63 ? 5.949 1.626 -12.742 1 96.25 63 ILE B CA 1
ATOM 1881 C C . ILE B 1 63 ? 7.453 1.723 -12.492 1 96.25 63 ILE B C 1
ATOM 1883 O O . ILE B 1 63 ? 8.195 2.252 -13.328 1 96.25 63 ILE B O 1
ATOM 1887 N N . GLY B 1 64 ? 7.879 1.276 -11.336 1 97.5 64 GLY B N 1
ATOM 1888 C CA . GLY B 1 64 ? 9.297 1.23 -11.008 1 97.5 64 GLY B CA 1
ATOM 1889 C C . GLY B 1 64 ? 9.781 2.457 -10.258 1 97.5 64 GLY B C 1
ATOM 1890 O O . GLY B 1 64 ? 10.914 2.494 -9.781 1 97.5 64 GLY B O 1
ATOM 1891 N N . ASP B 1 65 ? 8.914 3.445 -10.023 1 97.81 65 ASP B N 1
ATOM 1892 C CA . ASP B 1 65 ? 9.375 4.734 -9.523 1 97.81 65 ASP B CA 1
ATOM 1893 C C . ASP B 1 65 ? 9.297 4.793 -8 1 97.81 65 ASP B C 1
ATOM 1895 O O . ASP B 1 65 ? 10.141 5.422 -7.355 1 97.81 65 ASP B O 1
ATOM 1899 N N . LEU B 1 66 ? 8.234 4.227 -7.426 1 98.81 66 LEU B N 1
ATOM 1900 C CA . LEU B 1 66 ? 7.98 4.344 -5.992 1 98.81 66 LEU B CA 1
ATOM 1901 C C . LEU B 1 66 ? 7.848 2.971 -5.348 1 98.81 66 LEU B C 1
ATOM 1903 O O . LEU B 1 66 ? 7.195 2.08 -5.902 1 98.81 66 LEU B O 1
ATOM 1907 N N . PHE B 1 67 ? 8.594 2.729 -4.254 1 98.88 67 PHE B N 1
ATOM 1908 C CA . PHE B 1 67 ? 8.297 1.642 -3.328 1 98.88 67 PHE B CA 1
ATOM 1909 C C . PHE B 1 67 ? 7.227 2.061 -2.328 1 98.88 67 PHE B C 1
ATOM 1911 O O . PHE B 1 67 ? 7.414 3.02 -1.576 1 98.88 67 PHE B O 1
ATOM 1918 N N . VAL B 1 68 ? 6.023 1.368 -2.332 1 98.94 68 VAL B N 1
ATOM 1919 C CA . VAL B 1 68 ? 4.875 1.948 -1.647 1 98.94 68 VAL B CA 1
ATOM 1920 C C . VAL B 1 68 ? 4.363 0.978 -0.585 1 98.94 68 VAL B C 1
ATOM 1922 O O . VAL B 1 68 ? 4.121 -0.197 -0.874 1 98.94 68 VAL B O 1
ATOM 1925 N N . ILE B 1 69 ? 4.262 1.437 0.614 1 98.94 69 ILE B N 1
ATOM 1926 C CA . ILE B 1 69 ? 3.689 0.741 1.761 1 98.94 69 ILE B CA 1
ATOM 1927 C C . ILE B 1 69 ? 2.412 1.448 2.207 1 98.94 69 ILE B C 1
ATOM 1929 O O . ILE B 1 69 ? 2.404 2.666 2.396 1 98.94 69 ILE B O 1
ATOM 1933 N N . ARG B 1 70 ? 1.328 0.68 2.291 1 98.81 70 ARG B N 1
ATOM 1934 C CA . ARG B 1 70 ? 0.044 1.29 2.617 1 98.81 70 ARG B CA 1
ATOM 1935 C C . ARG B 1 70 ? -0.742 0.422 3.596 1 98.81 70 ARG B C 1
ATOM 1937 O O . ARG B 1 70 ? -0.825 -0.795 3.424 1 98.81 70 ARG B O 1
ATOM 1944 N N . ASN B 1 71 ? -1.291 0.982 4.57 1 98.75 71 ASN B N 1
ATOM 1945 C CA . ASN B 1 71 ? -2.291 0.426 5.477 1 98.75 71 ASN B CA 1
ATOM 1946 C C . ASN B 1 71 ? -3.223 1.507 6.016 1 98.75 71 ASN B C 1
ATOM 1948 O O . ASN B 1 71 ? -2.973 2.699 5.824 1 98.75 71 ASN B O 1
ATOM 1952 N N . ALA B 1 72 ? -4.359 1.086 6.586 1 98.31 72 ALA B N 1
ATOM 1953 C CA . ALA B 1 72 ? -5.273 2.084 7.137 1 98.31 72 ALA B CA 1
ATOM 1954 C C . ALA B 1 72 ? -4.598 2.889 8.25 1 98.31 72 ALA B C 1
ATOM 1956 O O . ALA B 1 72 ? -4.09 2.316 9.211 1 98.31 72 ALA B O 1
ATOM 1957 N N . GLY B 1 73 ? -4.559 4.266 8.023 1 98.06 73 GLY B N 1
ATOM 1958 C CA . GLY B 1 73 ? -3.973 5.148 9.016 1 98.06 73 GLY B CA 1
ATOM 1959 C C . GLY B 1 73 ? -2.488 5.379 8.812 1 98.06 73 GLY B C 1
ATOM 1960 O O . GLY B 1 73 ? -1.818 5.957 9.672 1 98.06 73 GLY B O 1
ATOM 1961 N N . HIS B 1 74 ? -1.883 4.863 7.77 1 98.62 74 HIS B N 1
ATOM 1962 C CA . HIS B 1 74 ? -0.479 5.051 7.418 1 98.62 74 HIS B CA 1
ATOM 1963 C C . HIS B 1 74 ? 0.428 4.797 8.617 1 98.62 74 HIS B C 1
ATOM 1965 O O . HIS B 1 74 ? 1.227 5.656 8.992 1 98.62 74 HIS B O 1
ATOM 1971 N N . GLN B 1 75 ? 0.39 3.664 9.133 1 97.94 75 GLN B N 1
ATOM 1972 C CA . GLN B 1 75 ? 1.131 3.332 10.344 1 97.94 75 GLN B CA 1
ATOM 1973 C C . GLN B 1 75 ? 2.385 2.523 10.016 1 97.94 75 GLN B C 1
ATOM 1975 O O . GLN B 1 75 ? 2.355 1.644 9.156 1 97.94 75 GLN B O 1
ATOM 1980 N N . ALA B 1 76 ? 3.461 2.801 10.695 1 98.19 76 ALA B N 1
ATOM 1981 C CA . ALA B 1 76 ? 4.715 2.07 10.539 1 98.19 76 ALA B CA 1
ATOM 1982 C C . ALA B 1 76 ? 4.77 0.863 11.469 1 98.19 76 ALA B C 1
ATOM 1984 O O . ALA B 1 76 ? 5.441 0.896 12.5 1 98.19 76 ALA B O 1
ATOM 1985 N N . THR B 1 77 ? 4.148 -0.187 11.109 1 96.94 77 THR B N 1
ATOM 1986 C CA . THR B 1 77 ? 4.246 -1.433 11.859 1 96.94 77 THR B CA 1
ATOM 1987 C C . THR B 1 77 ? 5.641 -2.039 11.727 1 96.94 77 THR B C 1
ATOM 1989 O O . THR B 1 77 ? 6.484 -1.507 11 1 96.94 77 THR B O 1
ATOM 1992 N N . LEU B 1 78 ? 5.91 -3.1 12.445 1 96.5 78 LEU B N 1
ATOM 1993 C CA . LEU B 1 78 ? 7.199 -3.775 12.375 1 96.5 78 LEU B CA 1
ATOM 1994 C C . LEU B 1 78 ? 7.52 -4.184 10.938 1 96.5 78 LEU B C 1
ATOM 1996 O O . LEU B 1 78 ? 8.625 -3.93 10.453 1 96.5 78 LEU B O 1
ATOM 2000 N N . GLU B 1 79 ? 6.562 -4.785 10.273 1 97 79 GLU B N 1
ATOM 2001 C CA . GLU B 1 79 ? 6.754 -5.242 8.898 1 97 79 GLU B CA 1
ATOM 2002 C C . GLU B 1 79 ? 6.898 -4.062 7.938 1 97 79 GLU B C 1
ATOM 2004 O O . GLU B 1 79 ? 7.629 -4.145 6.949 1 97 79 GLU B O 1
ATOM 2009 N N . ASP B 1 80 ? 6.238 -2.961 8.258 1 98.31 80 ASP B N 1
ATOM 2010 C CA . ASP B 1 80 ? 6.367 -1.761 7.438 1 98.31 80 ASP B CA 1
ATOM 2011 C C . ASP B 1 80 ? 7.762 -1.151 7.566 1 98.31 80 ASP B C 1
ATOM 2013 O O . ASP B 1 80 ? 8.352 -0.721 6.574 1 98.31 80 ASP B O 1
ATOM 2017 N N . ILE B 1 81 ? 8.25 -1.119 8.797 1 98.69 81 ILE B N 1
ATOM 2018 C CA . ILE B 1 81 ? 9.609 -0.625 9.016 1 98.69 81 ILE B CA 1
ATOM 2019 C C . ILE B 1 81 ? 10.609 -1.521 8.281 1 98.69 81 ILE B C 1
ATOM 2021 O O . ILE B 1 81 ? 11.523 -1.03 7.625 1 98.69 81 ILE B O 1
ATOM 2025 N N . ALA B 1 82 ? 10.445 -2.828 8.398 1 98.31 82 ALA B N 1
ATOM 2026 C CA . ALA B 1 82 ? 11.289 -3.775 7.684 1 98.31 82 ALA B CA 1
ATOM 2027 C C . ALA B 1 82 ? 11.219 -3.541 6.176 1 98.31 82 ALA B C 1
ATOM 2029 O O . ALA B 1 82 ? 12.234 -3.635 5.48 1 98.31 82 ALA B O 1
ATOM 2030 N N . SER B 1 83 ? 10.016 -3.27 5.66 1 98.62 83 SER B N 1
ATOM 2031 C CA . SER B 1 83 ? 9.836 -2.967 4.246 1 98.62 83 SER B CA 1
ATOM 2032 C C . SER B 1 83 ? 10.602 -1.711 3.846 1 98.62 83 SER B C 1
ATOM 2034 O O . SER B 1 83 ? 11.234 -1.675 2.791 1 98.62 83 SER B O 1
ATOM 2036 N N . VAL B 1 84 ? 10.516 -0.687 4.688 1 98.88 84 VAL B N 1
ATOM 2037 C CA . VAL B 1 84 ? 11.242 0.552 4.426 1 98.88 84 VAL B CA 1
ATOM 2038 C C . VAL B 1 84 ? 12.742 0.284 4.441 1 98.88 84 VAL B C 1
ATOM 2040 O O . VAL B 1 84 ? 13.477 0.778 3.58 1 98.88 84 VAL B O 1
ATOM 2043 N N . GLU B 1 85 ? 13.219 -0.494 5.41 1 98.69 85 GLU B N 1
ATOM 2044 C CA . GLU B 1 85 ? 14.633 -0.852 5.457 1 98.69 85 GLU B CA 1
ATOM 2045 C C . GLU B 1 85 ? 15.078 -1.526 4.164 1 98.69 85 GLU B C 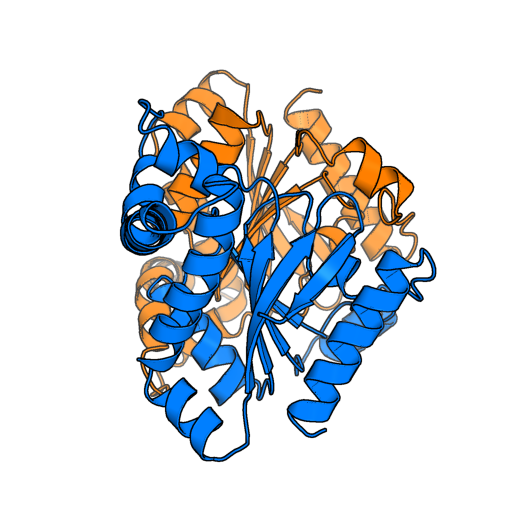1
ATOM 2047 O O . GLU B 1 85 ? 16.156 -1.239 3.646 1 98.69 85 GLU B O 1
ATOM 2052 N N . TYR B 1 86 ? 14.258 -2.414 3.695 1 98.06 86 TYR B N 1
ATOM 2053 C CA . TYR B 1 86 ? 14.578 -3.102 2.449 1 98.06 86 TYR B CA 1
ATOM 2054 C C . TYR B 1 86 ? 14.742 -2.109 1.305 1 98.06 86 TYR B C 1
ATOM 2056 O O . TYR B 1 86 ? 15.711 -2.184 0.541 1 98.06 86 TYR B O 1
ATOM 2064 N N . ALA B 1 87 ? 13.805 -1.19 1.172 1 98.5 87 ALA B N 1
ATOM 2065 C CA . ALA B 1 87 ? 13.844 -0.193 0.106 1 98.5 87 ALA B CA 1
ATOM 2066 C C . ALA B 1 87 ? 15.086 0.685 0.223 1 98.5 87 ALA B C 1
ATOM 2068 O O . ALA B 1 87 ? 15.711 1.027 -0.785 1 98.5 87 ALA B O 1
ATOM 2069 N N . VAL B 1 88 ? 15.477 1.02 1.423 1 98.5 88 VAL B N 1
ATOM 2070 C CA . VAL B 1 88 ? 16.578 1.951 1.659 1 98.5 88 VAL B CA 1
ATOM 2071 C C . VAL B 1 88 ? 17.906 1.224 1.511 1 98.5 88 VAL B C 1
ATOM 2073 O O . VAL B 1 88 ? 18.766 1.646 0.736 1 98.5 88 VAL B O 1
ATOM 2076 N N . ALA B 1 89 ? 18.031 0.069 2.117 1 97.62 89 ALA B N 1
ATOM 2077 C CA . ALA B 1 89 ? 19.328 -0.577 2.242 1 97.62 89 ALA B CA 1
ATOM 2078 C C . ALA B 1 89 ? 19.609 -1.495 1.054 1 97.62 89 ALA B C 1
ATOM 2080 O O . ALA B 1 89 ? 20.766 -1.699 0.67 1 97.62 89 ALA B O 1
ATOM 2081 N N . VAL B 1 90 ? 18.547 -2.01 0.497 1 96 90 VAL B N 1
ATOM 2082 C CA . VAL B 1 90 ? 18.734 -2.996 -0.562 1 96 90 VAL B CA 1
ATOM 2083 C C . VAL B 1 90 ? 18.453 -2.357 -1.92 1 96 90 VAL B C 1
ATOM 2085 O O . VAL B 1 90 ? 19.219 -2.547 -2.873 1 96 90 VAL B O 1
ATOM 2088 N N . LEU B 1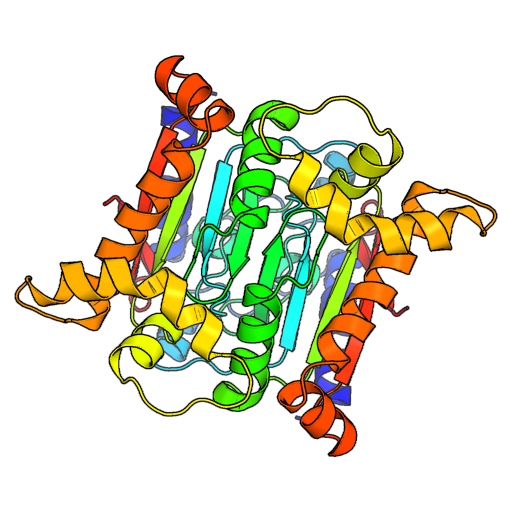 91 ? 17.422 -1.537 -2.027 1 97.12 91 LEU B N 1
ATOM 2089 C CA . LEU B 1 91 ? 17.031 -1.021 -3.332 1 97.12 91 LEU B CA 1
ATOM 2090 C C . LEU B 1 91 ? 17.609 0.365 -3.572 1 97.12 91 LEU B C 1
ATOM 2092 O O . LEU B 1 91 ? 17.641 0.848 -4.707 1 97.12 91 LEU B O 1
ATOM 2096 N N . GLY B 1 92 ? 18.016 1.068 -2.504 1 97.62 92 GLY B N 1
ATOM 2097 C CA . GLY B 1 92 ? 18.766 2.311 -2.662 1 97.62 92 GLY B CA 1
ATOM 2098 C C . GLY B 1 92 ? 17.875 3.533 -2.727 1 97.62 92 GLY B C 1
ATOM 2099 O O . GLY B 1 92 ? 18.266 4.57 -3.258 1 97.62 92 GLY B O 1
ATOM 2100 N N . SER B 1 93 ? 16.656 3.461 -2.221 1 98.69 93 SER B N 1
ATOM 2101 C CA . SER B 1 93 ? 15.758 4.609 -2.215 1 98.69 93 SER B CA 1
ATOM 2102 C C . SER B 1 93 ? 16.359 5.773 -1.428 1 98.69 93 SER B C 1
ATOM 2104 O O . SER B 1 93 ? 17.047 5.566 -0.426 1 98.69 93 SER B O 1
ATOM 2106 N N . LYS B 1 94 ? 15.961 6.98 -1.81 1 98.88 94 LYS B N 1
ATOM 2107 C CA . LYS B 1 94 ? 16.656 8.156 -1.29 1 98.88 94 LYS B CA 1
ATOM 2108 C C . LYS B 1 94 ? 15.719 9.023 -0.45 1 98.88 94 LYS B C 1
ATOM 2110 O O . LYS B 1 94 ? 16.172 9.883 0.305 1 98.88 94 LYS B O 1
ATOM 2115 N N . VAL B 1 95 ? 14.477 8.805 -0.555 1 98.94 95 VAL B N 1
ATOM 2116 C CA . VAL B 1 95 ? 13.484 9.555 0.207 1 98.94 95 VAL B CA 1
ATOM 2117 C C . VAL B 1 95 ? 12.445 8.594 0.786 1 98.94 95 VAL B C 1
ATOM 2119 O O . VAL B 1 95 ? 12.023 7.648 0.117 1 98.94 95 VAL B O 1
ATOM 2122 N N . VAL B 1 96 ? 12.141 8.734 2.039 1 98.94 96 VAL B N 1
ATOM 2123 C CA . VAL B 1 96 ? 10.938 8.164 2.633 1 98.94 96 VAL B CA 1
ATOM 2124 C C . VAL B 1 96 ? 9.953 9.273 2.984 1 98.94 96 VAL B C 1
ATOM 2126 O O . VAL B 1 96 ? 10.281 10.18 3.754 1 98.94 96 VAL B O 1
ATOM 2129 N N . LEU B 1 97 ? 8.812 9.234 2.369 1 98.94 97 LEU B N 1
ATOM 2130 C CA . LEU B 1 97 ? 7.734 10.172 2.666 1 98.94 97 LEU B CA 1
ATOM 2131 C C . LEU B 1 97 ? 6.602 9.484 3.416 1 98.94 97 LEU B C 1
ATOM 2133 O O . LEU B 1 97 ? 5.953 8.586 2.879 1 98.94 97 LEU B O 1
ATOM 2137 N N . VAL B 1 98 ? 6.418 9.82 4.664 1 98.94 98 VAL B N 1
ATOM 2138 C CA . VAL B 1 98 ? 5.23 9.414 5.41 1 98.94 98 VAL B CA 1
ATOM 2139 C C . VAL B 1 98 ? 4.066 10.344 5.07 1 98.94 98 VAL B C 1
ATOM 2141 O O . VAL B 1 98 ? 4.133 11.547 5.312 1 98.94 98 VAL B O 1
ATOM 2144 N N . LEU B 1 99 ? 3.031 9.773 4.562 1 98.94 99 LEU B N 1
ATOM 2145 C CA . LEU B 1 99 ? 1.993 10.602 3.957 1 98.94 99 LEU B CA 1
ATOM 2146 C C . LEU B 1 99 ? 0.649 10.375 4.641 1 98.94 99 LEU B C 1
ATOM 2148 O O . LEU B 1 99 ? 0.079 9.289 4.555 1 98.94 99 LEU B O 1
ATOM 2152 N N . GLY B 1 100 ? 0.172 11.359 5.422 1 98.88 100 GLY B N 1
ATOM 2153 C CA . GLY B 1 100 ? -1.205 11.406 5.891 1 98.88 100 GLY B CA 1
ATOM 2154 C C . GLY B 1 100 ? -2.141 12.109 4.93 1 98.88 100 GLY B C 1
ATOM 2155 O O . GLY B 1 100 ? -1.698 12.68 3.926 1 98.88 100 GLY B O 1
ATOM 2156 N N . HIS B 1 101 ? -3.379 12.039 5.191 1 98.75 101 HIS B N 1
ATOM 2157 C CA . HIS B 1 101 ? -4.289 12.703 4.262 1 98.75 101 HIS B CA 1
ATOM 2158 C C . HIS B 1 101 ? -5.52 13.242 4.988 1 98.75 101 HIS B C 1
ATOM 2160 O O . HIS B 1 101 ? -5.883 12.742 6.055 1 98.75 101 HIS B O 1
ATOM 2166 N N . GLU B 1 102 ? -6.105 14.188 4.438 1 98 102 GLU B N 1
ATOM 2167 C CA . GLU B 1 102 ? -7.328 14.812 4.93 1 98 102 GLU B CA 1
ATOM 2168 C C . GLU B 1 102 ? -8.469 13.805 5.035 1 98 102 GLU B C 1
ATOM 2170 O O . GLU B 1 102 ? -8.625 12.945 4.168 1 98 102 GLU B O 1
ATOM 2175 N N . ARG B 1 103 ? -9.266 13.859 6.191 1 96.75 103 ARG B N 1
ATOM 2176 C CA . ARG B 1 103 ? -10.461 13.055 6.426 1 96.75 103 ARG B CA 1
ATOM 2177 C C . ARG B 1 103 ? -10.125 11.57 6.414 1 96.75 103 ARG B C 1
ATOM 2179 O O . ARG B 1 103 ? -10.805 10.781 5.75 1 96.75 103 ARG B O 1
ATOM 2186 N N . CYS B 1 104 ? -9.086 11.258 7.047 1 97.62 104 CYS B N 1
ATOM 2187 C CA . CYS B 1 104 ? -8.688 9.859 7.164 1 97.62 104 CYS B CA 1
ATOM 2188 C C . CYS B 1 104 ? -9.703 9.07 7.988 1 97.62 104 CYS B C 1
ATOM 2190 O O . CYS B 1 104 ? -9.914 9.367 9.164 1 97.62 104 CYS B O 1
ATOM 2192 N N . GLY B 1 105 ? -10.281 8.047 7.438 1 95.81 105 GLY B N 1
ATOM 2193 C CA . GLY B 1 105 ? -11.297 7.25 8.102 1 95.81 105 GLY B CA 1
ATOM 2194 C C . GLY B 1 105 ? -10.789 6.539 9.344 1 95.81 105 GLY B C 1
ATOM 2195 O O . GLY B 1 105 ? -11.492 6.441 10.344 1 95.81 105 GLY B O 1
ATOM 2196 N N . ALA B 1 106 ? -9.617 5.941 9.266 1 96.44 106 ALA B N 1
ATOM 2197 C CA . ALA B 1 106 ? -9.039 5.242 10.414 1 96.44 106 ALA B CA 1
ATOM 2198 C C . ALA B 1 106 ? -8.875 6.184 11.602 1 96.44 106 ALA B C 1
ATOM 2200 O O . ALA B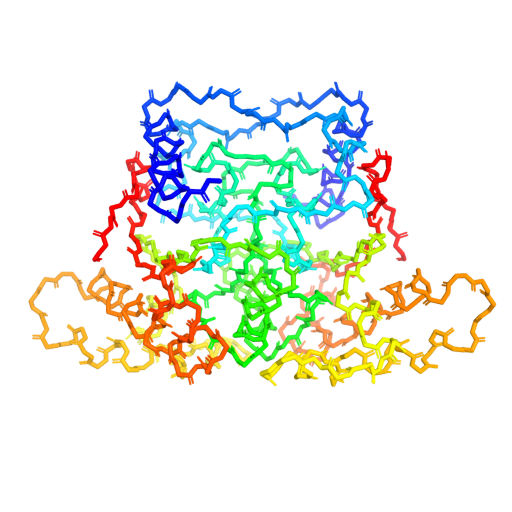 1 106 ? -9.164 5.805 12.742 1 96.44 106 ALA B O 1
ATOM 2201 N N . VAL B 1 107 ? -8.375 7.371 11.344 1 97.69 107 VAL B N 1
ATOM 2202 C CA . VAL B 1 107 ? -8.195 8.367 12.398 1 97.69 107 VAL B CA 1
ATOM 2203 C C . VAL B 1 107 ? -9.555 8.766 12.961 1 97.69 107 VAL B C 1
ATOM 2205 O O . VAL B 1 107 ? -9.734 8.836 14.18 1 97.69 107 VAL B O 1
ATOM 2208 N N . SER B 1 108 ? -10.516 9.023 12.047 1 96.69 108 SER B N 1
ATOM 2209 C CA . SER B 1 108 ? -11.859 9.367 12.492 1 96.69 108 SER B CA 1
ATOM 2210 C C . SER B 1 108 ? -12.453 8.273 13.367 1 96.69 108 SER B C 1
ATOM 2212 O O . SER B 1 108 ? -13.062 8.555 14.398 1 96.69 108 SER B O 1
ATOM 2214 N N . ALA B 1 109 ? -12.273 7.066 12.969 1 95.25 109 ALA B N 1
ATOM 2215 C CA . ALA B 1 109 ? -12.789 5.938 13.734 1 95.25 109 ALA B CA 1
ATOM 2216 C C . ALA B 1 109 ? -12.117 5.848 15.102 1 95.25 109 ALA B C 1
ATOM 2218 O O . ALA B 1 109 ? -12.781 5.586 16.109 1 95.25 109 ALA B O 1
ATOM 2219 N N . ALA B 1 110 ? -10.805 6.02 15.117 1 95.25 110 ALA B N 1
ATOM 2220 C CA . ALA B 1 110 ? -10.062 5.969 16.375 1 95.25 110 ALA B CA 1
ATOM 2221 C C . ALA B 1 110 ? -10.539 7.051 17.344 1 95.25 110 ALA B C 1
ATOM 2223 O O . ALA B 1 110 ? -10.625 6.82 18.547 1 95.25 110 ALA B O 1
ATOM 2224 N N . LEU B 1 111 ? -10.836 8.211 16.812 1 96.56 111 LEU B N 1
ATOM 2225 C CA . LEU B 1 111 ? -11.281 9.336 17.625 1 96.56 111 LEU B CA 1
ATOM 2226 C C . LEU B 1 111 ? -12.703 9.125 18.125 1 96.56 111 LEU B C 1
ATOM 2228 O O . LEU B 1 111 ? -13.031 9.523 19.25 1 96.56 111 LEU B O 1
ATOM 2232 N N . ALA B 1 112 ? -13.5 8.57 17.297 1 91.94 112 ALA B N 1
ATOM 2233 C CA . ALA B 1 112 ? -14.891 8.32 17.688 1 91.94 112 ALA B CA 1
ATOM 2234 C C . ALA B 1 112 ? -14.969 7.305 18.812 1 91.94 112 ALA B C 1
ATOM 2236 O O . ALA B 1 112 ? -15.852 7.391 19.672 1 91.94 112 ALA B O 1
ATOM 2237 N N . GLY B 1 113 ? -14.047 6.375 18.812 1 84.62 113 GLY B N 1
ATOM 2238 C CA . GLY B 1 113 ? -13.992 5.379 19.875 1 84.62 113 GLY B CA 1
ATOM 2239 C C . GLY B 1 113 ? -15.188 4.438 19.875 1 84.62 113 GLY B C 1
ATOM 2240 O O . GLY B 1 113 ? -15.5 3.82 20.891 1 84.62 113 GLY B O 1
ATOM 2241 N N . ALA B 1 114 ? -15.898 4.43 18.812 1 80 114 ALA B N 1
ATOM 2242 C CA . ALA B 1 114 ? -17.062 3.562 18.719 1 80 114 ALA B CA 1
ATOM 2243 C C . ALA B 1 114 ? -16.656 2.121 18.438 1 80 114 ALA B C 1
ATOM 2245 O O . ALA B 1 114 ? -15.523 1.854 18.047 1 80 114 ALA B O 1
ATOM 2246 N N . ALA B 1 115 ? -17.609 1.271 18.797 1 88.25 115 ALA B N 1
ATOM 2247 C CA . ALA B 1 115 ? -17.422 -0.143 18.484 1 88.25 115 ALA B CA 1
ATOM 2248 C C . ALA B 1 115 ? -17.312 -0.369 16.984 1 88.25 115 ALA B C 1
ATOM 2250 O O . ALA B 1 115 ? -18.078 0.219 16.203 1 88.25 115 ALA B O 1
ATOM 2251 N N . VAL B 1 116 ? -16.25 -1.082 16.609 1 90.12 116 VAL B N 1
ATOM 2252 C CA . VAL B 1 116 ? -16.047 -1.454 15.219 1 90.12 116 VAL B CA 1
ATOM 2253 C C . VAL B 1 116 ? -16.016 -2.975 15.086 1 90.12 116 VAL B C 1
ATOM 2255 O O . VAL B 1 116 ? -15.633 -3.682 16.016 1 90.12 116 VAL B O 1
ATOM 2258 N N . PRO B 1 117 ? -16.5 -3.443 14.047 1 92.5 117 PRO B N 1
ATOM 2259 C CA . PRO B 1 117 ? -16.516 -4.895 13.859 1 92.5 117 PRO B CA 1
ATOM 2260 C C . PRO B 1 117 ? -15.102 -5.496 13.867 1 92.5 117 PRO B C 1
ATOM 2262 O O . PRO B 1 117 ? -14.133 -4.809 13.531 1 92.5 117 PRO B O 1
ATOM 2265 N N . GLY B 1 118 ? -15.078 -6.766 14.273 1 95.38 118 GLY B N 1
ATOM 2266 C CA . GLY B 1 118 ? -13.867 -7.562 14.148 1 95.38 118 GLY B CA 1
ATOM 2267 C C . GLY B 1 118 ? -12.68 -6.973 14.891 1 95.38 118 GLY B C 1
ATOM 2268 O O . GLY B 1 118 ? -12.805 -6.566 16.047 1 95.38 118 GLY B O 1
ATOM 2269 N N . ILE B 1 119 ? -11.531 -6.926 14.164 1 95.81 119 ILE B N 1
ATOM 2270 C CA . ILE B 1 119 ? -10.305 -6.516 14.844 1 95.81 119 ILE B CA 1
ATOM 2271 C C . ILE B 1 119 ? -9.867 -5.145 14.328 1 95.81 119 ILE B C 1
ATOM 2273 O O . ILE B 1 119 ? -8.68 -4.824 14.352 1 95.81 119 ILE B O 1
ATOM 2277 N N . ILE B 1 120 ? -10.742 -4.344 13.805 1 95.69 120 ILE B N 1
ATOM 2278 C CA . ILE B 1 120 ? -10.43 -3.018 13.281 1 95.69 120 ILE B CA 1
ATOM 2279 C C . ILE B 1 120 ? -9.797 -2.16 14.375 1 95.69 120 ILE B C 1
ATOM 2281 O O . ILE B 1 120 ? -8.938 -1.325 14.094 1 95.69 120 ILE B O 1
ATOM 2285 N N . GLU B 1 121 ? -10.148 -2.424 15.625 1 94.5 121 GLU B N 1
ATOM 2286 C CA . GLU B 1 121 ? -9.633 -1.663 16.75 1 94.5 121 GLU B CA 1
ATOM 2287 C C . GLU B 1 121 ? -8.117 -1.801 16.875 1 94.5 121 GLU B C 1
ATOM 2289 O O . GLU B 1 121 ? -7.461 -0.972 17.5 1 94.5 121 GLU B O 1
ATOM 2294 N N . ALA B 1 122 ? -7.59 -2.814 16.266 1 93.38 122 ALA B N 1
ATOM 2295 C CA . ALA B 1 122 ? -6.141 -2.99 16.266 1 93.38 122 ALA B CA 1
ATOM 2296 C C . ALA B 1 122 ? -5.441 -1.783 15.641 1 93.38 122 ALA B C 1
ATOM 2298 O O . ALA B 1 122 ? -4.316 -1.447 16.016 1 93.38 122 ALA B O 1
ATOM 2299 N N . LEU B 1 123 ? -6.129 -1.094 14.75 1 94.75 123 LEU B N 1
ATOM 2300 C CA . LEU B 1 123 ? -5.57 0.093 14.109 1 94.75 123 LEU B CA 1
ATOM 2301 C C . LEU B 1 123 ? -5.48 1.251 15.094 1 94.75 123 LEU B C 1
ATOM 2303 O O . LEU B 1 123 ? -4.652 2.15 14.93 1 94.75 123 LEU B O 1
ATOM 2307 N N . PHE B 1 124 ? -6.324 1.182 16.125 1 95.25 124 PHE B N 1
ATOM 2308 C CA . PHE B 1 124 ? -6.438 2.328 17.016 1 95.25 124 PHE B CA 1
ATOM 2309 C C . PHE B 1 124 ? -5.234 2.412 17.953 1 95.25 124 PHE B C 1
ATOM 2311 O O . PHE B 1 124 ? -4.832 3.504 18.359 1 95.25 124 PHE B O 1
ATOM 2318 N N . PHE B 1 125 ? -4.648 1.285 18.219 1 92.5 125 PHE B N 1
ATOM 2319 C CA . PHE B 1 125 ? -3.514 1.257 19.141 1 92.5 125 PHE B CA 1
ATOM 2320 C C . PHE B 1 125 ? -2.352 2.072 18.594 1 92.5 125 PHE B C 1
ATOM 2322 O O . PHE B 1 125 ? -1.732 2.852 19.312 1 92.5 125 PHE B O 1
ATOM 2329 N N . GLY B 1 126 ? -2.117 1.905 17.297 1 94 126 GLY B N 1
ATOM 2330 C CA . GLY B 1 126 ? -1.015 2.619 16.672 1 94 126 GLY B CA 1
ATOM 2331 C C . GLY B 1 126 ? -1.291 4.098 16.484 1 94 126 GLY B C 1
ATOM 2332 O O . GLY B 1 126 ? -0.363 4.895 16.328 1 94 126 GLY B O 1
ATOM 2333 N N . LEU B 1 127 ? -2.547 4.469 16.625 1 97.31 127 LEU B N 1
ATOM 2334 C CA . LEU B 1 127 ? -2.943 5.852 16.359 1 97.31 127 LEU B CA 1
ATOM 2335 C C . LEU B 1 127 ? -3.068 6.625 17.672 1 97.31 127 LEU B C 1
ATOM 2337 O O . LEU B 1 127 ? -3.133 7.859 17.656 1 97.31 127 LEU B O 1
ATOM 2341 N N . ARG B 1 128 ? -3.041 5.988 18.797 1 96.44 128 ARG B N 1
ATOM 2342 C CA . ARG B 1 128 ? -3.344 6.574 20.094 1 96.44 128 ARG B CA 1
ATOM 2343 C C . ARG B 1 128 ? -2.367 7.695 20.438 1 96.44 128 ARG B C 1
ATOM 2345 O O . ARG B 1 128 ? -2.773 8.75 20.922 1 96.44 128 ARG B O 1
ATOM 2352 N N . PRO B 1 129 ? -1.053 7.465 20.266 1 97.81 129 PRO B N 1
ATOM 2353 C CA . PRO B 1 129 ? -0.141 8.562 20.578 1 97.81 129 PRO B CA 1
ATOM 2354 C C . PRO B 1 129 ? -0.47 9.852 19.828 1 97.81 129 PRO B C 1
ATOM 2356 O O . PRO B 1 129 ? -0.399 10.945 20.391 1 97.81 129 PRO B O 1
ATOM 2359 N N . ALA B 1 130 ? -0.778 9.742 18.547 1 98.44 130 ALA B N 1
ATOM 2360 C CA . ALA B 1 130 ? -1.123 10.906 17.75 1 98.44 130 ALA B CA 1
ATOM 2361 C C . ALA B 1 130 ? -2.404 11.562 18.25 1 98.44 130 ALA B C 1
ATOM 2363 O O . ALA B 1 130 ? -2.518 12.789 18.25 1 98.44 130 ALA B O 1
ATOM 2364 N N . VAL B 1 131 ? -3.391 10.719 18.656 1 97.44 131 VAL B N 1
ATOM 2365 C CA . VAL B 1 131 ? -4.652 11.211 19.203 1 97.44 131 VAL B CA 1
ATOM 2366 C C . VAL B 1 131 ? -4.387 12.039 20.453 1 97.44 131 VAL B C 1
ATOM 2368 O O . VAL B 1 131 ? -4.93 13.141 20.609 1 97.44 131 VAL B O 1
ATOM 2371 N N . GLU B 1 132 ? -3.549 11.562 21.297 1 97.75 132 GLU B N 1
ATOM 2372 C CA . GLU B 1 132 ? -3.234 12.242 22.547 1 97.75 132 GLU B CA 1
ATOM 2373 C C . GLU B 1 132 ? -2.539 13.578 22.281 1 97.75 132 GLU B C 1
ATOM 2375 O O . GLU B 1 132 ? -2.842 14.578 22.938 1 97.75 132 GLU B O 1
ATOM 2380 N N . LEU B 1 133 ? -1.661 13.602 21.344 1 97.94 133 LEU B N 1
ATOM 2381 C CA . LEU B 1 133 ? -0.951 14.828 21 1 97.94 133 LEU B CA 1
ATOM 2382 C C . LEU B 1 133 ? -1.898 15.852 20.375 1 97.94 133 LEU B C 1
ATOM 2384 O O . LEU B 1 133 ? -1.797 17.047 20.656 1 97.94 133 LEU B O 1
ATOM 2388 N N . ALA B 1 134 ? -2.771 15.391 19.531 1 98.12 134 ALA B N 1
ATOM 2389 C CA . ALA B 1 134 ? -3.676 16.266 18.797 1 98.12 134 ALA B CA 1
ATOM 2390 C C . ALA B 1 134 ? -4.684 16.938 19.734 1 98.12 134 ALA B C 1
ATOM 2392 O O . ALA B 1 134 ? -5.133 18.062 19.469 1 98.12 134 ALA B O 1
ATOM 2393 N N . ARG B 1 135 ? -5.059 16.25 20.797 1 96.44 135 ARG B N 1
ATOM 2394 C CA . ARG B 1 135 ? -6.062 16.766 21.719 1 96.44 135 ARG B CA 1
ATOM 2395 C C . ARG B 1 135 ? -5.574 18.031 22.422 1 96.44 135 ARG B C 1
ATOM 2397 O O . ARG B 1 135 ? -6.375 18.812 22.938 1 96.44 135 ARG B O 1
ATOM 2404 N N . GLN B 1 136 ? -4.336 18.25 22.344 1 96.12 136 GLN B N 1
ATOM 2405 C CA . GLN B 1 136 ? -3.75 19.422 23 1 96.12 136 GLN B CA 1
ATOM 2406 C C . GLN B 1 136 ? -3.707 20.609 22.047 1 96.12 136 GLN B C 1
ATOM 2408 O O . GLN B 1 136 ? -3.246 21.688 22.406 1 96.12 136 GLN B O 1
ATOM 2413 N N . GLN B 1 137 ? -4.145 20.453 20.891 1 96.62 137 GLN B N 1
ATOM 2414 C CA . GLN B 1 137 ? -4.062 21.484 19.875 1 96.62 137 GLN B CA 1
ATOM 2415 C C . GLN B 1 137 ? -5.449 22.031 19.531 1 96.62 137 GLN B C 1
ATOM 2417 O O . GLN B 1 137 ? -6.434 21.281 19.547 1 96.62 137 GLN B O 1
ATOM 2422 N N . ALA B 1 138 ? -5.559 23.297 19.312 1 96.56 138 ALA B N 1
ATOM 2423 C CA . ALA B 1 138 ? -6.809 23.906 18.859 1 96.56 138 ALA B CA 1
ATOM 2424 C C . ALA B 1 138 ? -7.051 23.594 17.375 1 96.56 138 ALA B C 1
ATOM 2426 O O . ALA B 1 138 ? -6.105 23.359 16.625 1 96.56 138 ALA B O 1
ATOM 2427 N N . GLY B 1 139 ? -8.32 23.547 16.984 1 96.44 139 GLY B N 1
ATOM 2428 C CA . GLY B 1 139 ? -8.648 23.359 15.578 1 96.44 139 GLY B CA 1
ATOM 2429 C C . GLY B 1 139 ? -9.328 22.047 15.289 1 96.44 139 GLY B C 1
ATOM 2430 O O . GLY B 1 139 ? -9.984 21.469 16.172 1 96.44 139 GLY B O 1
ATOM 2431 N N . ASP B 1 140 ? -9.211 21.594 14.055 1 97.19 140 ASP B N 1
ATOM 2432 C CA . ASP B 1 140 ? -9.852 20.359 13.609 1 97.19 140 ASP B CA 1
ATOM 2433 C C . ASP B 1 140 ? -9.109 19.141 14.148 1 97.19 140 ASP B C 1
ATOM 2435 O O . ASP B 1 140 ? -7.984 18.844 13.734 1 97.19 140 ASP B O 1
ATOM 2439 N N . LEU B 1 141 ? -9.773 18.422 15.039 1 97.69 141 LEU B N 1
ATOM 2440 C CA . LEU B 1 141 ? -9.133 17.328 15.773 1 97.69 141 LEU B CA 1
ATOM 2441 C C . LEU B 1 141 ? -8.695 16.234 14.812 1 97.69 141 LEU B C 1
ATOM 2443 O O . LEU B 1 141 ? -7.641 15.617 15.008 1 97.69 141 LEU B O 1
ATOM 2447 N N . VAL B 1 142 ? -9.461 15.906 13.82 1 97.81 142 VAL B N 1
ATOM 2448 C CA . VAL B 1 142 ? -9.102 14.875 12.852 1 97.81 142 VAL B CA 1
ATOM 2449 C C . VAL B 1 142 ? -7.852 15.297 12.086 1 97.81 142 VAL B C 1
ATOM 2451 O O . VAL B 1 142 ? -6.883 14.539 11.992 1 97.81 142 VAL B O 1
ATOM 2454 N N . ALA B 1 143 ? -7.867 16.516 11.555 1 98.06 143 ALA B N 1
ATOM 2455 C CA . ALA B 1 143 ? -6.73 17.016 10.797 1 98.06 143 ALA B CA 1
ATOM 2456 C C . ALA B 1 143 ? -5.469 17.062 11.656 1 98.06 143 ALA B C 1
ATOM 2458 O O . ALA B 1 143 ? -4.387 16.672 11.211 1 98.06 143 ALA B O 1
ATOM 2459 N N . ASN B 1 144 ? -5.672 17.562 12.875 1 98.62 144 ASN B N 1
ATOM 2460 C CA . ASN B 1 144 ? -4.543 17.609 13.797 1 98.62 144 ASN B CA 1
ATOM 2461 C C . ASN B 1 144 ? -3.996 16.219 14.086 1 98.62 144 ASN B C 1
ATOM 2463 O O . ASN B 1 144 ? -2.779 16.031 14.148 1 98.62 144 ASN B O 1
ATOM 2467 N N . THR B 1 145 ? -4.898 15.273 14.289 1 98.75 145 THR B N 1
ATOM 2468 C CA . THR B 1 145 ? -4.48 13.914 14.602 1 98.75 145 THR B CA 1
ATOM 2469 C C . THR B 1 145 ? -3.709 13.305 13.43 1 98.75 145 THR B C 1
ATOM 2471 O O . THR B 1 145 ? -2.693 12.641 13.633 1 98.75 145 THR B O 1
ATOM 2474 N N . VAL B 1 146 ? -4.172 13.516 12.227 1 98.81 146 VAL B N 1
ATOM 2475 C CA . VAL B 1 146 ? -3.484 13 11.047 1 98.81 146 VAL B CA 1
ATOM 2476 C C . VAL B 1 146 ? -2.074 13.578 10.969 1 98.81 146 VAL B C 1
ATOM 2478 O O . VAL B 1 146 ? -1.104 12.852 10.75 1 98.81 146 VAL B O 1
ATOM 2481 N N . ARG B 1 147 ? -1.952 14.883 11.133 1 98.69 147 ARG B N 1
ATOM 2482 C CA . ARG B 1 147 ? -0.652 15.539 11.07 1 98.69 147 ARG B CA 1
ATOM 2483 C C . ARG B 1 147 ? 0.272 15.031 12.172 1 98.69 147 ARG B C 1
ATOM 2485 O O . ARG B 1 147 ? 1.448 14.758 11.93 1 98.69 147 ARG B O 1
ATOM 2492 N N . GLN B 1 148 ? -0.262 14.906 13.406 1 98.75 148 GLN B N 1
ATOM 2493 C CA . GLN B 1 148 ? 0.533 14.367 14.5 1 98.75 148 GLN B CA 1
ATOM 2494 C C . GLN B 1 148 ? 0.951 12.93 14.227 1 98.75 148 GLN B C 1
ATOM 2496 O O . GLN B 1 148 ? 2.059 12.516 14.578 1 98.75 148 GLN B O 1
ATOM 2501 N N . ASN B 1 149 ? 0.042 12.164 13.633 1 98.88 149 ASN B N 1
ATOM 2502 C CA . ASN B 1 149 ? 0.369 10.773 13.32 1 98.88 149 ASN B CA 1
ATOM 2503 C C . ASN B 1 149 ? 1.521 10.68 12.328 1 98.88 149 ASN B C 1
ATOM 2505 O O . ASN B 1 149 ? 2.365 9.789 12.43 1 98.88 149 ASN B O 1
ATOM 2509 N N . VAL B 1 150 ? 1.528 11.586 11.344 1 98.88 150 VAL B N 1
ATOM 2510 C CA . VAL B 1 150 ? 2.652 11.641 10.414 1 98.88 150 VAL B CA 1
ATOM 2511 C C . VAL B 1 150 ? 3.957 11.797 11.195 1 98.88 150 VAL B C 1
ATOM 2513 O O . VAL B 1 150 ? 4.922 11.07 10.961 1 98.88 150 VAL B O 1
ATOM 2516 N N . GLY B 1 151 ? 3.977 12.719 12.109 1 98.81 151 GLY B N 1
ATOM 2517 C CA . GLY B 1 151 ? 5.164 12.938 12.914 1 98.81 151 GLY B CA 1
ATOM 2518 C C . GLY B 1 151 ? 5.551 11.734 13.758 1 98.81 151 GLY B C 1
ATOM 2519 O O . GLY B 1 151 ? 6.73 11.391 13.852 1 98.81 151 GLY B O 1
ATOM 2520 N N . VAL B 1 152 ? 4.566 11.133 14.375 1 98.69 152 VAL B N 1
ATOM 2521 C CA . VAL B 1 152 ? 4.789 9.953 15.203 1 98.69 152 VAL B CA 1
ATOM 2522 C C . VAL B 1 152 ? 5.406 8.836 14.367 1 98.69 152 VAL B C 1
ATOM 2524 O O . VAL B 1 152 ? 6.352 8.172 14.805 1 98.69 152 VAL B O 1
ATOM 2527 N N . GLN B 1 153 ? 4.875 8.617 13.18 1 98.69 153 GLN B N 1
ATOM 2528 C CA . GLN B 1 153 ? 5.363 7.531 12.336 1 98.69 153 GLN B CA 1
ATOM 2529 C C . GLN B 1 153 ? 6.762 7.832 11.812 1 98.69 153 GLN B C 1
ATOM 2531 O O . GLN B 1 153 ? 7.578 6.926 11.648 1 98.69 153 GLN B O 1
ATOM 2536 N N . VAL B 1 154 ? 7.07 9.109 11.477 1 98.81 154 VAL B N 1
ATOM 2537 C CA . VAL B 1 154 ? 8.43 9.5 11.102 1 98.81 154 VAL B CA 1
ATOM 2538 C C . VAL B 1 154 ? 9.398 9.133 12.219 1 98.81 154 VAL B C 1
ATOM 2540 O O . VAL B 1 154 ? 10.453 8.547 11.969 1 98.81 154 VAL B O 1
ATOM 2543 N N . LYS B 1 155 ? 9.047 9.469 13.445 1 98.56 155 LYS B N 1
ATOM 2544 C CA . LYS B 1 155 ? 9.898 9.156 14.594 1 98.56 155 LYS B CA 1
ATOM 2545 C C . LYS B 1 155 ? 10.078 7.652 14.75 1 98.56 155 LYS B C 1
ATOM 2547 O O . LYS B 1 155 ? 11.164 7.184 15.102 1 98.56 155 LYS B O 1
ATOM 2552 N N . ARG B 1 156 ? 9.039 6.945 14.5 1 98.12 156 ARG B N 1
ATOM 2553 C CA . ARG B 1 156 ? 9.117 5.488 14.602 1 98.12 156 ARG B CA 1
ATOM 2554 C C . ARG B 1 156 ? 10.102 4.922 13.578 1 98.12 156 ARG B C 1
ATOM 2556 O O . ARG B 1 156 ? 10.859 3.998 13.891 1 98.12 156 ARG B O 1
ATOM 2563 N N . LEU B 1 157 ? 10.031 5.43 12.383 1 98.75 157 LEU B N 1
ATOM 2564 C CA . LEU B 1 157 ? 10.953 4.98 11.344 1 98.75 157 LEU B CA 1
ATOM 2565 C C . LEU B 1 157 ? 12.398 5.246 11.758 1 98.75 157 LEU B C 1
ATOM 2567 O O . LEU B 1 157 ? 13.289 4.441 11.469 1 98.75 157 LEU B O 1
ATOM 2571 N N . LEU B 1 158 ? 12.641 6.324 12.477 1 98.56 158 LEU B N 1
ATOM 2572 C CA . LEU B 1 158 ? 13.992 6.758 12.812 1 98.56 158 LEU B CA 1
ATOM 2573 C C . LEU B 1 158 ? 14.523 5.988 14.008 1 98.56 158 LEU B C 1
ATOM 2575 O O . LEU B 1 158 ? 15.695 6.133 14.375 1 98.56 158 LEU B O 1
ATOM 2579 N N . VAL B 1 159 ? 13.703 5.113 14.602 1 97.69 159 VAL B N 1
ATOM 2580 C CA . VAL B 1 159 ? 14.18 4.188 15.625 1 97.69 159 VAL B CA 1
ATOM 2581 C C . VAL B 1 159 ? 15.047 3.105 14.977 1 97.69 159 VAL B C 1
ATOM 2583 O O . VAL B 1 159 ? 15.961 2.576 15.617 1 97.69 159 VAL B O 1
ATOM 2586 N N . SER B 1 160 ? 14.719 2.762 13.727 1 98.06 160 SER B N 1
ATOM 2587 C CA . SER B 1 160 ? 15.523 1.803 12.977 1 98.06 160 SER B CA 1
ATOM 2588 C C . SER B 1 160 ? 16.938 2.328 12.758 1 98.06 160 SER B C 1
ATOM 2590 O O . SER B 1 160 ? 17.125 3.406 12.188 1 98.06 160 SER B O 1
ATOM 2592 N N . GLU B 1 161 ? 17.938 1.558 13.102 1 97.81 161 GLU B N 1
ATOM 2593 C CA . GLU B 1 161 ? 19.328 1.969 12.93 1 97.81 161 GLU B CA 1
ATOM 2594 C C . GLU B 1 161 ? 19.703 2.07 11.453 1 97.81 161 GLU B C 1
ATOM 2596 O O . GLU B 1 161 ? 20.484 2.938 11.062 1 97.81 161 GLU B O 1
ATOM 2601 N N . VAL B 1 162 ? 19.156 1.196 10.68 1 98.31 162 VAL B N 1
ATOM 2602 C CA . VAL B 1 162 ? 19.406 1.191 9.242 1 98.31 162 VAL B CA 1
ATOM 2603 C C . VAL B 1 162 ? 18.938 2.51 8.633 1 98.31 162 VAL B C 1
ATOM 2605 O O . VAL B 1 162 ? 19.672 3.137 7.859 1 98.31 162 VAL B O 1
ATOM 2608 N N . ILE B 1 163 ? 17.75 2.945 8.977 1 98.75 163 ILE B N 1
ATOM 2609 C CA . ILE B 1 163 ? 17.172 4.164 8.438 1 98.75 163 ILE B CA 1
ATOM 2610 C C . ILE B 1 163 ? 17.906 5.383 9 1 98.75 163 ILE B C 1
ATOM 2612 O O . ILE B 1 163 ? 18.297 6.285 8.258 1 98.75 163 ILE B O 1
ATOM 2616 N N . LYS B 1 164 ? 18.125 5.379 10.273 1 98.62 164 LYS B N 1
ATOM 2617 C CA . LYS B 1 164 ? 18.781 6.496 10.945 1 98.62 164 LYS B CA 1
ATOM 2618 C C . LYS B 1 164 ? 20.188 6.727 10.375 1 98.62 164 LYS B C 1
ATOM 2620 O O . LYS B 1 164 ? 20.578 7.871 10.125 1 98.62 164 LYS B O 1
ATOM 2625 N N . LYS B 1 165 ? 20.953 5.68 10.156 1 98.62 165 LYS B N 1
ATOM 2626 C CA . LYS B 1 165 ? 22.312 5.789 9.641 1 98.62 165 LYS B CA 1
ATOM 2627 C C . LYS B 1 165 ? 22.312 6.371 8.227 1 98.62 165 LYS B C 1
ATOM 2629 O O . LYS B 1 165 ? 23.203 7.152 7.879 1 98.62 165 LYS B O 1
ATOM 2634 N N . ALA B 1 166 ? 21.359 5.93 7.461 1 98.69 166 ALA B N 1
ATOM 2635 C CA . ALA B 1 166 ? 21.266 6.465 6.105 1 98.69 166 ALA B CA 1
ATOM 2636 C C . ALA B 1 166 ? 20.969 7.961 6.129 1 98.69 166 ALA B C 1
ATOM 2638 O O . ALA B 1 166 ? 21.484 8.719 5.305 1 98.69 166 ALA B O 1
ATOM 2639 N N . VAL B 1 167 ? 20.125 8.414 7.078 1 98.81 167 VAL B N 1
ATOM 2640 C CA . VAL B 1 167 ? 19.781 9.828 7.219 1 98.81 167 VAL B CA 1
ATOM 2641 C C . VAL B 1 167 ? 21.016 10.617 7.656 1 98.81 167 VAL B C 1
ATOM 2643 O O . VAL B 1 167 ? 21.344 11.656 7.074 1 98.81 167 VAL B O 1
ATOM 2646 N N . VAL B 1 168 ? 21.688 10.141 8.633 1 98.5 168 VAL B N 1
ATOM 2647 C CA . VAL B 1 168 ? 22.859 10.805 9.195 1 98.5 168 VAL B CA 1
ATOM 2648 C C . VAL B 1 168 ? 23.953 10.914 8.141 1 98.5 168 VAL B C 1
ATOM 2650 O O . VAL B 1 168 ? 24.672 11.906 8.078 1 98.5 168 VAL B O 1
ATOM 2653 N N . ALA B 1 169 ? 24.062 9.945 7.258 1 98.38 169 ALA B N 1
ATOM 2654 C CA . ALA B 1 169 ? 25.078 9.898 6.215 1 98.38 169 ALA B CA 1
ATOM 2655 C C . ALA B 1 169 ? 24.719 10.812 5.051 1 98.38 169 ALA B C 1
ATOM 2657 O O . ALA B 1 169 ? 25.5 10.992 4.117 1 98.38 169 ALA B O 1
ATOM 2658 N N . GLY B 1 170 ? 23.547 11.367 5.074 1 98.31 170 GLY B N 1
ATOM 2659 C CA . GLY B 1 170 ? 23.109 12.25 4.008 1 98.31 170 GLY B CA 1
ATOM 2660 C C . GLY B 1 170 ? 22.625 11.508 2.775 1 98.31 170 GLY B C 1
ATOM 2661 O O . GLY B 1 170 ? 22.531 12.094 1.692 1 98.31 170 GLY B O 1
ATOM 2662 N N . GLU B 1 171 ? 22.312 10.234 2.922 1 98.5 171 GLU B N 1
ATOM 2663 C CA . GLU B 1 171 ? 21.938 9.383 1.796 1 98.5 171 GLU B CA 1
ATOM 2664 C C . GLU B 1 171 ? 20.422 9.203 1.718 1 98.5 171 GLU B C 1
ATOM 2666 O O . GLU B 1 171 ? 19.906 8.672 0.733 1 98.5 171 GLU B O 1
ATOM 2671 N N . LEU B 1 172 ? 19.719 9.664 2.738 1 98.81 172 LEU B N 1
ATOM 2672 C CA . LEU B 1 172 ? 18.281 9.469 2.838 1 98.81 172 LEU B CA 1
ATOM 2673 C C . LEU B 1 172 ? 17.625 10.672 3.508 1 98.81 172 LEU B C 1
ATOM 2675 O O . LEU B 1 172 ? 18.141 11.203 4.488 1 98.81 172 LEU B O 1
ATOM 2679 N N . LEU B 1 173 ? 16.516 11.109 2.982 1 98.88 173 LEU B N 1
ATOM 2680 C CA . LEU B 1 173 ? 15.602 12.016 3.678 1 98.88 173 LEU B CA 1
ATOM 2681 C C . LEU B 1 173 ? 14.352 11.273 4.145 1 98.88 173 LEU B C 1
ATOM 2683 O O . LEU B 1 173 ? 13.797 10.461 3.406 1 98.88 173 LEU B O 1
ATOM 2687 N N . VAL B 1 174 ? 14.016 11.43 5.363 1 98.94 174 VAL B N 1
ATOM 2688 C CA . VAL B 1 174 ? 12.719 10.984 5.883 1 98.94 174 VAL B CA 1
ATOM 2689 C C . VAL B 1 174 ? 11.867 12.203 6.23 1 98.94 174 VAL B C 1
ATOM 2691 O O . VAL B 1 174 ? 12.227 13 7.098 1 98.94 174 VAL B O 1
ATOM 2694 N N . VAL B 1 175 ? 10.734 12.367 5.496 1 98.88 175 VAL B N 1
ATOM 2695 C CA . VAL B 1 175 ? 9.93 13.57 5.66 1 98.88 175 VAL B CA 1
ATOM 2696 C C . VAL B 1 175 ? 8.453 13.188 5.805 1 98.88 175 VAL B C 1
ATOM 2698 O O . VAL B 1 175 ? 8.07 12.047 5.527 1 98.88 175 VAL B O 1
ATOM 2701 N N . GLY B 1 176 ? 7.652 14.07 6.34 1 98.88 176 GLY B N 1
ATOM 2702 C CA . GLY B 1 176 ? 6.211 13.914 6.445 1 98.88 176 GLY B CA 1
ATOM 2703 C C . GLY B 1 176 ? 5.441 14.805 5.492 1 98.88 176 GLY B C 1
ATOM 2704 O O . GLY B 1 176 ? 5.863 15.93 5.203 1 98.88 176 GLY B O 1
ATOM 2705 N N . GLY B 1 177 ? 4.371 14.352 4.98 1 98.88 177 GLY B N 1
ATOM 2706 C CA . GLY B 1 177 ? 3.484 15.117 4.125 1 98.88 177 GLY B CA 1
ATOM 2707 C C . GLY B 1 177 ? 2.018 14.945 4.473 1 98.88 177 GLY B C 1
ATOM 2708 O O . GLY B 1 177 ? 1.651 14.008 5.188 1 98.88 177 GLY B O 1
ATOM 2709 N N . TYR B 1 178 ? 1.253 15.867 4.082 1 98.88 178 TYR B N 1
ATOM 2710 C CA . TYR B 1 178 ? -0.194 15.898 4.262 1 98.88 178 TYR B CA 1
ATOM 2711 C C . TYR B 1 178 ? -0.903 16.156 2.934 1 98.88 178 TYR B C 1
ATOM 2713 O O . TYR B 1 178 ? -0.663 17.172 2.277 1 98.88 178 TYR B O 1
ATOM 2721 N N . TYR B 1 179 ? -1.715 15.234 2.521 1 98.69 179 TYR B N 1
ATOM 2722 C CA . TYR B 1 179 ? -2.432 15.305 1.253 1 98.69 179 TYR B CA 1
ATOM 2723 C C . TYR B 1 179 ? -3.828 15.891 1.449 1 98.69 179 TYR B C 1
ATOM 2725 O O . TYR B 1 179 ? -4.617 15.359 2.238 1 98.69 179 TYR B O 1
ATOM 2733 N N . GLY B 1 180 ? -4.117 16.953 0.759 1 97.81 180 GLY B N 1
ATOM 2734 C CA . GLY B 1 180 ? -5.461 17.516 0.754 1 97.81 180 GLY B CA 1
ATOM 2735 C C . GLY B 1 180 ? -6.375 16.859 -0.26 1 97.81 180 GLY B C 1
ATOM 2736 O O . GLY B 1 180 ? -6.113 16.906 -1.464 1 97.81 180 GLY B O 1
ATOM 2737 N N . LEU B 1 181 ? -7.523 16.312 0.187 1 96.19 181 LEU B N 1
ATOM 2738 C CA . LEU B 1 181 ? -8.414 15.531 -0.664 1 96.19 181 LEU B CA 1
ATOM 2739 C C . LEU B 1 181 ? -9.156 16.438 -1.643 1 96.19 181 LEU B C 1
ATOM 2741 O O . LEU B 1 181 ? -9.617 15.977 -2.689 1 96.19 181 LEU B O 1
ATOM 2745 N N . LYS B 1 182 ? -9.281 17.672 -1.394 1 92.19 182 LYS B N 1
ATOM 2746 C CA . LYS B 1 182 ? -10.008 18.578 -2.281 1 92.19 182 LYS B CA 1
ATOM 2747 C C . LYS B 1 182 ? -9.078 19.172 -3.334 1 92.19 182 LYS B C 1
ATOM 2749 O O . LYS B 1 182 ? -9.484 19.375 -4.48 1 92.19 182 LYS B O 1
ATOM 2754 N N . THR B 1 183 ? -7.855 19.375 -2.967 1 93.88 183 THR B N 1
ATOM 2755 C CA . THR B 1 183 ? -6.941 20.125 -3.83 1 93.88 183 THR B CA 1
ATOM 2756 C C . THR B 1 183 ? -6.023 19.172 -4.59 1 93.88 183 THR B C 1
ATOM 2758 O O . THR B 1 183 ? -5.484 19.516 -5.641 1 93.88 183 THR B O 1
ATOM 2761 N N . GLY B 1 184 ? -5.824 18.016 -4.012 1 96.06 184 GLY B N 1
ATOM 2762 C CA . GLY B 1 184 ? -4.859 17.094 -4.578 1 96.06 184 GLY B CA 1
ATOM 2763 C C . GLY B 1 184 ? -3.42 17.469 -4.277 1 96.06 184 GLY B C 1
ATOM 2764 O O . GLY B 1 184 ? -2.49 16.922 -4.871 1 96.06 184 GLY B O 1
ATOM 2765 N N . LEU B 1 185 ? -3.232 18.422 -3.342 1 97.31 185 LEU B N 1
ATOM 2766 C CA . LEU B 1 185 ? -1.894 18.938 -3.062 1 97.31 185 LEU B CA 1
ATOM 2767 C C . LEU B 1 185 ? -1.313 18.281 -1.812 1 97.31 185 LEU B C 1
ATOM 2769 O O . LEU B 1 185 ? -2.018 18.109 -0.815 1 97.31 185 LEU B O 1
ATOM 2773 N N . VAL B 1 186 ? -0.063 17.938 -1.903 1 98.56 186 VAL B N 1
ATOM 2774 C CA . VAL B 1 186 ? 0.697 17.453 -0.751 1 98.56 186 VAL B CA 1
ATOM 2775 C C . VAL B 1 186 ? 1.524 18.609 -0.171 1 98.56 186 VAL B C 1
ATOM 2777 O O . VAL B 1 186 ? 2.252 19.281 -0.899 1 98.56 186 VAL B O 1
ATOM 2780 N N . THR B 1 187 ? 1.403 18.875 1.068 1 98.38 187 THR B N 1
ATOM 2781 C CA . THR B 1 187 ? 2.217 19.844 1.797 1 98.38 187 THR B CA 1
ATOM 2782 C C . THR B 1 187 ? 3.158 19.125 2.768 1 98.38 187 THR B C 1
ATOM 2784 O O . THR B 1 187 ? 2.74 18.234 3.506 1 98.38 187 THR B O 1
ATOM 2787 N N . LEU B 1 188 ? 4.414 19.516 2.75 1 98.5 188 LEU B N 1
ATOM 2788 C CA . LEU B 1 188 ? 5.359 18.953 3.703 1 98.5 188 LEU B CA 1
ATOM 2789 C C . LEU B 1 188 ? 5.09 19.469 5.109 1 98.5 188 LEU B C 1
ATOM 2791 O O . LEU B 1 188 ? 4.656 20.609 5.285 1 98.5 188 LEU B O 1
ATOM 2795 N N . LEU B 1 189 ? 5.316 18.594 6.027 1 97.75 189 LEU B N 1
ATOM 2796 C CA . LEU B 1 189 ? 5.109 18.938 7.426 1 97.75 189 LEU B CA 1
ATOM 2797 C C . LEU B 1 189 ? 6.445 19.141 8.133 1 97.75 189 LEU B C 1
ATOM 2799 O O . LEU B 1 189 ? 7.457 18.547 7.75 1 97.75 189 LEU B O 1
#